Protein AF-A0A4S4LBA0-F1 (afdb_monomer_lite)

Sequence (196 aa):
MILQYKPSMKNDGTNPWISVQGSQASSEDVGAEDVDEVAAIEEAVELLKEVTAKIKRIKNNKSIRANKKTGAKSKKELLEAERVSATEKLKEISISHGCVSGKWLIFAPSDKIDTIWSTVATSLVSGPLSATSASLATVATCPQIETPDYEHLLFICLPNVYDKDAATEVMRVLLRNHGLYIVGIKSDLYTSIGEP

Structure (mmCIF, N/CA/C/O backbone):
data_AF-A0A4S4LBA0-F1
#
_entry.id   AF-A0A4S4LBA0-F1
#
loop_
_atom_site.group_PDB
_atom_site.id
_atom_site.type_symbol
_atom_site.label_atom_id
_atom_site.label_alt_id
_atom_site.label_comp_id
_atom_site.label_asym_id
_atom_site.label_entity_id
_atom_site.label_seq_id
_atom_site.pdbx_PDB_ins_code
_atom_site.Cartn_x
_atom_site.Cartn_y
_atom_site.Cartn_z
_atom_site.occupancy
_atom_site.B_iso_or_equiv
_atom_site.auth_seq_id
_atom_site.auth_comp_id
_atom_site.auth_asym_id
_atom_site.auth_atom_id
_atom_site.pdbx_PDB_model_num
ATOM 1 N N . MET A 1 1 ? 18.081 5.351 -20.229 1.00 44.81 1 MET A N 1
ATOM 2 C CA . MET A 1 1 ? 17.610 6.526 -19.461 1.00 44.81 1 MET A CA 1
ATOM 3 C C . MET A 1 1 ? 17.841 6.410 -17.943 1.00 44.81 1 MET A C 1
ATOM 5 O O . MET A 1 1 ? 17.971 7.440 -17.306 1.00 44.81 1 MET A O 1
ATOM 9 N N . ILE A 1 2 ? 17.987 5.207 -17.357 1.00 52.47 2 ILE A N 1
ATOM 10 C CA . ILE A 1 2 ? 18.142 4.995 -15.892 1.00 52.47 2 ILE A CA 1
ATOM 11 C C . ILE A 1 2 ? 19.496 5.480 -15.315 1.00 52.47 2 ILE A C 1
ATOM 13 O O . ILE A 1 2 ? 19.591 5.802 -14.139 1.00 52.47 2 ILE A O 1
ATOM 17 N N . LEU A 1 3 ? 20.554 5.588 -16.128 1.00 52.12 3 LEU A N 1
ATOM 18 C CA . LEU A 1 3 ? 21.908 5.914 -15.641 1.00 52.12 3 LEU A CA 1
ATOM 19 C C . LEU A 1 3 ? 22.093 7.354 -15.127 1.00 52.12 3 LEU A C 1
ATOM 21 O O . LEU A 1 3 ? 23.070 7.605 -14.426 1.00 52.12 3 LEU A O 1
ATOM 25 N N . GLN A 1 4 ? 21.202 8.288 -15.477 1.00 62.94 4 GLN A N 1
ATOM 26 C CA . GLN A 1 4 ? 21.393 9.718 -15.199 1.00 62.94 4 GLN A CA 1
ATOM 27 C C . GLN A 1 4 ? 20.778 10.179 -13.867 1.00 62.94 4 GLN A C 1
ATOM 29 O O . GLN A 1 4 ? 21.215 11.191 -13.329 1.00 62.94 4 GLN A O 1
ATOM 34 N N . TYR A 1 5 ? 19.827 9.422 -13.307 1.00 72.50 5 TYR A N 1
ATOM 35 C CA . TYR A 1 5 ? 19.139 9.763 -12.058 1.00 72.50 5 TYR A CA 1
ATOM 36 C C . TYR A 1 5 ? 19.098 8.544 -11.136 1.00 72.50 5 TYR A C 1
ATOM 38 O O . TYR A 1 5 ? 18.321 7.611 -11.352 1.00 72.50 5 TYR A O 1
ATOM 46 N N . LYS A 1 6 ? 19.973 8.543 -10.125 1.00 84.75 6 LYS A N 1
ATOM 47 C CA . LYS A 1 6 ? 20.082 7.473 -9.129 1.00 84.75 6 LYS A CA 1
ATOM 48 C C . LYS A 1 6 ? 19.381 7.882 -7.832 1.00 84.75 6 LYS A C 1
ATOM 50 O O . LYS A 1 6 ? 19.650 8.982 -7.350 1.00 84.75 6 LYS A O 1
ATOM 55 N N . PRO A 1 7 ? 18.538 7.025 -7.237 1.00 87.06 7 PRO A N 1
ATOM 56 C CA . PRO A 1 7 ? 17.880 7.327 -5.965 1.00 87.06 7 PRO A CA 1
ATOM 57 C C . PRO A 1 7 ? 18.850 7.623 -4.817 1.00 87.06 7 PRO A C 1
ATOM 59 O O . PRO A 1 7 ? 18.539 8.451 -3.965 1.00 87.06 7 PRO A O 1
ATOM 62 N N . SER A 1 8 ? 20.035 7.003 -4.815 1.00 85.81 8 SER A N 1
ATOM 63 C CA . SER A 1 8 ? 21.087 7.257 -3.820 1.00 85.81 8 SER A CA 1
ATOM 64 C C . SER A 1 8 ? 21.669 8.677 -3.862 1.00 85.81 8 SER A C 1
ATOM 66 O O . SER A 1 8 ? 22.364 9.091 -2.934 1.00 85.81 8 SER A O 1
ATOM 68 N N . MET A 1 9 ? 21.414 9.449 -4.924 1.00 85.25 9 MET A N 1
ATOM 69 C CA . MET A 1 9 ? 21.880 10.830 -5.006 1.00 85.25 9 MET A CA 1
ATOM 70 C C . MET A 1 9 ? 21.165 11.700 -3.975 1.00 85.25 9 MET A C 1
ATOM 72 O O . MET A 1 9 ? 19.955 11.584 -3.769 1.00 85.25 9 MET A O 1
ATOM 76 N N . LYS A 1 10 ? 21.925 12.607 -3.352 1.00 82.19 10 LYS A N 1
ATOM 77 C CA . LYS A 1 10 ? 21.361 13.587 -2.427 1.00 82.19 10 LYS A CA 1
ATOM 78 C C . LYS A 1 10 ? 20.374 14.488 -3.151 1.00 82.19 10 LYS A C 1
ATOM 80 O O . LYS A 1 10 ? 20.685 15.052 -4.197 1.00 82.19 10 LYS A O 1
ATOM 85 N N . ASN A 1 11 ? 19.220 14.654 -2.530 1.00 79.38 11 ASN A N 1
ATOM 86 C CA . ASN A 1 11 ? 18.180 15.556 -2.960 1.00 79.38 11 ASN A CA 1
ATOM 87 C C . ASN A 1 11 ? 18.696 17.003 -2.901 1.00 79.38 11 ASN A C 1
ATOM 89 O O . ASN A 1 11 ? 19.003 17.544 -1.833 1.00 79.38 11 ASN A O 1
ATOM 93 N N . ASP A 1 12 ? 18.793 17.626 -4.070 1.00 75.31 12 ASP A N 1
ATOM 94 C CA . ASP A 1 12 ? 19.193 19.021 -4.255 1.00 75.31 12 ASP A CA 1
ATOM 95 C C . ASP A 1 12 ? 18.024 20.007 -4.066 1.00 75.31 12 ASP A C 1
ATOM 97 O O . ASP A 1 12 ? 18.193 21.216 -4.214 1.00 75.31 12 ASP A O 1
ATOM 101 N N . GLY A 1 13 ? 16.841 19.498 -3.710 1.00 68.94 13 GLY A N 1
ATOM 102 C CA . GLY A 1 13 ? 15.608 20.261 -3.548 1.00 68.94 13 GLY A CA 1
ATOM 103 C C . GLY A 1 13 ? 14.820 20.445 -4.844 1.00 68.94 13 GLY A C 1
ATOM 104 O O . GLY A 1 13 ? 13.712 20.973 -4.787 1.00 68.94 13 GLY A O 1
ATOM 105 N N . THR A 1 14 ? 15.341 20.005 -5.995 1.00 67.88 14 THR A N 1
ATOM 106 C CA . THR A 1 14 ? 14.668 20.173 -7.294 1.00 67.88 14 THR A CA 1
ATOM 107 C C . THR A 1 14 ? 13.912 18.930 -7.744 1.00 67.88 14 THR A C 1
ATOM 109 O O . THR A 1 14 ? 12.839 19.064 -8.325 1.00 67.88 14 THR A O 1
ATOM 112 N N . ASN A 1 15 ? 14.409 17.726 -7.435 1.00 67.25 15 ASN A N 1
ATOM 113 C CA . ASN A 1 15 ? 13.780 16.467 -7.850 1.00 67.25 15 ASN A CA 1
ATOM 114 C C . ASN A 1 15 ? 13.720 15.450 -6.698 1.00 67.25 15 ASN A C 1
ATOM 116 O O . ASN A 1 15 ? 14.503 14.500 -6.662 1.00 67.25 15 ASN A O 1
ATOM 120 N N . PRO A 1 16 ? 12.777 15.609 -5.750 1.00 82.06 16 PRO A N 1
ATOM 121 C CA . PRO A 1 16 ? 12.649 14.690 -4.621 1.00 82.06 16 PRO A CA 1
ATOM 122 C C . PRO A 1 16 ? 12.256 13.264 -5.031 1.00 82.06 16 PRO A C 1
ATOM 124 O O . PRO A 1 16 ? 12.527 12.330 -4.279 1.00 82.06 16 PRO A O 1
ATOM 127 N N . TRP A 1 17 ? 11.668 13.086 -6.216 1.00 87.69 17 TRP A N 1
ATOM 128 C CA . TRP A 1 17 ? 11.102 11.821 -6.672 1.00 87.69 17 TRP A CA 1
ATOM 129 C C . TRP A 1 17 ? 11.579 11.464 -8.074 1.00 87.69 17 TRP A C 1
ATOM 131 O O . TRP A 1 17 ? 11.601 12.309 -8.967 1.00 87.69 17 TRP A O 1
ATOM 141 N N . ILE A 1 18 ? 11.890 10.187 -8.280 1.00 90.50 18 ILE A N 1
ATOM 142 C CA . ILE A 1 18 ? 12.183 9.612 -9.594 1.00 90.50 18 ILE A CA 1
ATOM 143 C C . ILE A 1 18 ? 11.040 8.660 -9.927 1.00 90.50 18 ILE A C 1
ATOM 145 O O . ILE A 1 18 ? 10.735 7.790 -9.118 1.00 90.50 18 ILE A O 1
ATOM 149 N N . SER A 1 19 ? 10.408 8.821 -11.092 1.00 91.56 19 SER A N 1
ATOM 150 C CA . SER A 1 19 ? 9.263 7.999 -11.504 1.00 91.56 19 SER A CA 1
ATOM 151 C C . SER A 1 19 ? 9.487 7.344 -12.862 1.00 91.56 19 SER A C 1
ATOM 153 O O . SER A 1 19 ? 10.112 7.930 -13.744 1.00 91.56 19 SER A O 1
ATOM 155 N N . VAL A 1 20 ? 8.962 6.131 -13.028 1.00 92.06 20 VAL A N 1
ATOM 156 C CA . VAL A 1 20 ? 8.944 5.376 -14.285 1.00 92.06 20 VAL A CA 1
ATOM 157 C C . VAL A 1 20 ? 7.542 4.828 -14.491 1.00 92.06 20 VAL A C 1
ATOM 159 O O . VAL A 1 20 ? 6.991 4.180 -13.604 1.00 92.06 20 VAL A O 1
ATOM 162 N N . GLN A 1 21 ? 6.980 5.094 -15.665 1.00 90.81 21 GLN A N 1
ATOM 163 C CA . GLN A 1 21 ? 5.670 4.610 -16.083 1.00 90.81 21 GLN A CA 1
ATOM 164 C C . GLN A 1 21 ? 5.826 3.354 -16.947 1.00 90.81 21 GLN A C 1
ATOM 166 O O . GLN A 1 21 ? 6.753 3.261 -17.757 1.00 90.81 21 GLN A O 1
ATOM 171 N N . GLY A 1 22 ? 4.936 2.382 -16.747 1.00 84.44 22 GLY A N 1
ATOM 172 C CA . GLY A 1 22 ? 4.900 1.150 -17.529 1.00 84.44 22 GLY A CA 1
ATOM 173 C C . GLY A 1 22 ? 4.450 1.384 -18.970 1.00 84.44 22 GLY A C 1
ATOM 174 O O . GLY A 1 22 ? 3.733 2.334 -19.272 1.00 84.44 22 GLY A O 1
ATOM 175 N N . SER A 1 23 ? 4.859 0.493 -19.871 1.00 70.19 23 SER A N 1
ATOM 176 C CA . SER A 1 23 ? 4.569 0.598 -21.309 1.00 70.19 23 SER A CA 1
ATOM 177 C C . SER A 1 23 ? 3.090 0.403 -21.663 1.00 70.19 23 SER A C 1
ATOM 179 O O . SER A 1 23 ? 2.644 0.917 -22.684 1.00 70.19 23 SER A O 1
ATOM 181 N N . GLN A 1 24 ? 2.331 -0.298 -20.816 1.00 64.81 24 GLN A N 1
ATOM 182 C CA . GLN A 1 24 ? 0.884 -0.491 -20.971 1.00 64.81 24 GLN A CA 1
ATOM 183 C C . GLN A 1 24 ? 0.039 0.581 -20.275 1.00 64.81 24 GLN A C 1
ATOM 185 O O . GLN A 1 24 ? -1.180 0.560 -20.390 1.00 64.81 24 GLN A O 1
ATOM 190 N N . ALA A 1 25 ? 0.653 1.531 -19.566 1.00 57.25 25 ALA A N 1
ATOM 191 C CA . ALA A 1 25 ? -0.083 2.615 -18.934 1.00 57.25 25 ALA A CA 1
ATOM 192 C C . ALA A 1 25 ? -0.428 3.687 -19.981 1.00 57.25 25 ALA A C 1
ATOM 194 O O . ALA A 1 25 ? 0.178 4.759 -19.999 1.00 57.25 25 ALA A O 1
ATOM 195 N N . SER A 1 26 ? -1.372 3.404 -20.881 1.00 48.31 26 SER A N 1
ATOM 196 C CA . SER A 1 26 ? -2.033 4.454 -21.653 1.00 48.31 26 SER A CA 1
ATOM 197 C C . SER A 1 26 ? -2.785 5.365 -20.688 1.00 48.31 26 SER A C 1
ATOM 199 O O . SER A 1 26 ? -3.471 4.908 -19.775 1.00 48.31 26 SER A O 1
ATOM 201 N N . SER A 1 27 ? -2.692 6.671 -20.917 1.00 45.84 27 SER A N 1
ATOM 202 C CA . SER A 1 27 ? -3.431 7.728 -20.213 1.00 45.84 27 SER A CA 1
ATOM 203 C C . SER A 1 27 ? -4.962 7.634 -20.353 1.00 45.84 27 SER A C 1
ATOM 205 O O . SER A 1 27 ? -5.663 8.558 -19.959 1.00 45.84 27 SER A O 1
ATOM 207 N N . GLU A 1 28 ? -5.471 6.548 -20.932 1.00 39.69 28 GLU A N 1
ATOM 208 C CA . GLU A 1 28 ? -6.854 6.365 -21.374 1.00 39.69 28 GLU A CA 1
ATOM 209 C C . GLU A 1 28 ? -7.492 5.063 -20.849 1.00 39.69 28 GLU A C 1
ATOM 211 O O . GLU A 1 28 ? -8.663 4.836 -21.121 1.00 39.69 28 GLU A O 1
ATOM 216 N N . ASP A 1 29 ? -6.775 4.229 -20.075 1.00 37.06 29 ASP A N 1
ATOM 217 C CA . ASP A 1 29 ? -7.292 2.920 -19.601 1.00 37.06 29 ASP A CA 1
ATOM 218 C C . ASP A 1 29 ? -7.646 2.884 -18.099 1.00 37.06 29 ASP A C 1
ATOM 220 O O . ASP A 1 29 ? -7.974 1.842 -17.532 1.00 37.06 29 ASP A O 1
ATOM 224 N N . VAL A 1 30 ? -7.615 4.043 -17.435 1.00 43.12 30 VAL A N 1
ATOM 225 C CA . VAL A 1 30 ? -8.316 4.238 -16.161 1.00 43.12 30 VAL A CA 1
ATOM 226 C C . VAL A 1 30 ? -9.647 4.863 -16.533 1.00 43.12 30 VAL A C 1
ATOM 228 O O . VAL A 1 30 ? -9.661 6.011 -16.965 1.00 43.12 30 VAL A O 1
ATOM 231 N N . GLY A 1 31 ? -10.730 4.089 -16.437 1.00 40.66 31 GLY A N 1
ATOM 232 C CA . GLY A 1 31 ? -12.084 4.510 -16.786 1.00 40.66 31 GLY A CA 1
ATOM 233 C C . GLY A 1 31 ? -12.370 5.947 -16.358 1.00 40.66 31 GLY A C 1
ATOM 234 O O . GLY A 1 31 ? -12.621 6.223 -15.189 1.00 40.66 31 GLY A O 1
ATOM 235 N N . ALA A 1 32 ? -12.343 6.855 -17.331 1.00 40.88 32 ALA A N 1
ATOM 236 C CA . ALA A 1 32 ? -12.811 8.228 -17.213 1.00 40.88 32 ALA A CA 1
ATOM 237 C C . ALA A 1 32 ? -14.350 8.273 -17.288 1.00 40.88 32 ALA A C 1
ATOM 239 O O . ALA A 1 32 ? -14.927 9.151 -17.923 1.00 40.88 32 ALA A O 1
ATOM 240 N N . GLU A 1 33 ? -15.003 7.294 -16.664 1.00 47.56 33 GLU A N 1
ATOM 241 C CA . GLU A 1 33 ? -16.438 7.273 -16.426 1.00 47.56 33 GLU A CA 1
ATOM 242 C C . GLU A 1 33 ? -16.616 7.492 -14.915 1.00 47.56 33 GLU A C 1
ATOM 244 O O . GLU A 1 33 ? -16.361 6.606 -14.104 1.00 47.56 33 GLU A O 1
ATOM 249 N N . ASP A 1 34 ? -16.961 8.732 -14.558 1.00 55.59 34 ASP A N 1
ATOM 250 C CA . ASP A 1 34 ? -17.517 9.163 -13.268 1.00 55.59 34 ASP A CA 1
ATOM 251 C C . ASP A 1 34 ? -16.678 8.937 -11.987 1.00 55.59 34 ASP A C 1
ATOM 253 O O . ASP A 1 34 ? -17.201 8.497 -10.963 1.00 55.59 34 ASP A O 1
ATOM 257 N N . VAL A 1 35 ? -15.389 9.309 -11.979 1.00 68.00 35 VAL A N 1
ATOM 258 C CA . VAL A 1 35 ? -14.648 9.469 -10.707 1.00 68.00 35 VAL A CA 1
ATOM 259 C C . VAL A 1 35 ? -15.077 10.772 -10.024 1.00 68.00 35 VAL A C 1
ATOM 261 O O . VAL A 1 35 ? -14.581 11.850 -10.358 1.00 68.00 35 VAL A O 1
ATOM 264 N N . ASP A 1 36 ? -15.983 10.685 -9.050 1.00 80.56 36 ASP A N 1
ATOM 265 C CA . ASP A 1 36 ? -16.388 11.823 -8.214 1.00 80.56 36 ASP A CA 1
ATOM 266 C C . ASP A 1 36 ? -15.512 11.909 -6.955 1.00 80.56 36 ASP A C 1
ATOM 268 O O . ASP A 1 36 ? -15.914 11.592 -5.834 1.00 80.56 36 ASP A O 1
ATOM 272 N N . GLU A 1 37 ? -14.256 12.320 -7.154 1.00 82.12 37 GLU A N 1
ATOM 273 C CA . GLU A 1 37 ? -13.287 12.436 -6.060 1.00 82.12 37 GLU A CA 1
ATOM 274 C C . GLU A 1 37 ? -13.751 13.432 -4.985 1.00 82.12 37 GLU A C 1
ATOM 276 O O . GLU A 1 37 ? -13.519 13.219 -3.795 1.00 82.12 37 GLU A O 1
ATOM 281 N N . VAL A 1 38 ? -14.443 14.505 -5.380 1.00 85.94 38 VAL A N 1
ATOM 282 C CA . VAL A 1 38 ? -14.917 15.529 -4.442 1.00 85.94 38 VAL A CA 1
ATOM 283 C C . VAL A 1 38 ? -15.997 14.953 -3.530 1.00 85.94 38 VAL A C 1
ATOM 285 O O . VAL A 1 38 ? -15.868 15.074 -2.309 1.00 85.94 38 VAL A O 1
ATOM 288 N N . ALA A 1 39 ? -17.006 14.273 -4.084 1.00 88.00 39 ALA A N 1
ATOM 289 C CA . ALA A 1 39 ? -18.036 13.627 -3.275 1.00 88.00 39 ALA A CA 1
ATOM 290 C C . ALA A 1 39 ? -17.453 12.519 -2.387 1.00 88.00 39 ALA A C 1
ATOM 292 O O . ALA A 1 39 ? -17.798 12.437 -1.205 1.00 88.00 39 ALA A O 1
ATOM 293 N N . ALA A 1 40 ? -16.512 11.722 -2.909 1.00 88.56 40 ALA A N 1
ATOM 294 C CA . ALA A 1 40 ? -15.826 10.692 -2.132 1.00 88.56 40 ALA A CA 1
ATOM 295 C C . ALA A 1 40 ? -15.082 11.277 -0.921 1.00 88.56 40 ALA A C 1
ATOM 297 O O . ALA A 1 40 ? -15.160 10.733 0.184 1.00 88.56 40 ALA A O 1
ATOM 298 N N . ILE A 1 41 ? -14.368 12.393 -1.111 1.00 88.75 41 ILE A N 1
ATOM 299 C CA . ILE A 1 41 ? -13.658 13.097 -0.036 1.00 88.75 41 ILE A CA 1
ATOM 300 C C . ILE A 1 41 ? -14.650 13.651 0.987 1.00 88.75 41 ILE A C 1
ATOM 302 O O . ILE A 1 41 ? -14.432 13.480 2.187 1.00 88.75 41 ILE A O 1
ATOM 306 N N . GLU A 1 42 ? -15.726 14.307 0.548 1.00 90.38 42 GLU A N 1
ATOM 307 C CA . GLU A 1 42 ? -16.731 14.876 1.452 1.00 90.38 42 GLU A CA 1
ATOM 308 C C . GLU A 1 42 ? -17.382 13.797 2.329 1.00 90.38 42 GLU A C 1
ATOM 310 O O . GLU A 1 42 ? -17.409 13.938 3.559 1.00 90.38 42 GLU A O 1
ATOM 315 N N . GLU A 1 43 ? -17.813 12.688 1.723 1.00 91.31 43 GLU A N 1
ATOM 316 C CA . GLU A 1 43 ? -18.428 11.556 2.421 1.00 91.31 43 GLU A CA 1
ATOM 317 C C . GLU A 1 43 ? -17.439 10.882 3.387 1.00 91.31 43 GLU A C 1
ATOM 319 O O . GLU A 1 43 ? -17.758 10.622 4.554 1.00 91.31 43 GLU A O 1
ATOM 324 N N . ALA A 1 44 ? -16.195 10.666 2.950 1.00 90.81 44 ALA A N 1
ATOM 325 C CA . ALA A 1 44 ? -15.146 10.095 3.790 1.00 90.81 44 ALA A CA 1
ATOM 326 C C . ALA A 1 44 ? -14.793 11.005 4.980 1.00 90.81 44 ALA A C 1
ATOM 328 O O . ALA A 1 44 ? -14.620 10.524 6.104 1.00 90.81 44 ALA A O 1
ATOM 329 N N . VAL A 1 45 ? -14.729 12.325 4.778 1.00 91.00 45 VAL A N 1
ATOM 330 C CA . VAL A 1 45 ? -14.480 13.302 5.849 1.00 91.00 45 VAL A CA 1
ATOM 331 C C . VAL A 1 45 ? -15.634 13.327 6.855 1.00 91.00 45 VAL A C 1
ATOM 333 O O . VAL A 1 45 ? -15.393 13.438 8.064 1.00 91.00 45 VAL A O 1
ATOM 336 N N . GLU A 1 46 ? -16.885 13.221 6.403 1.00 92.88 46 GLU A N 1
ATOM 337 C CA . GLU A 1 46 ? -18.042 13.117 7.298 1.00 92.88 46 GLU A CA 1
ATOM 338 C C . GLU A 1 46 ? -17.996 11.830 8.133 1.00 92.88 46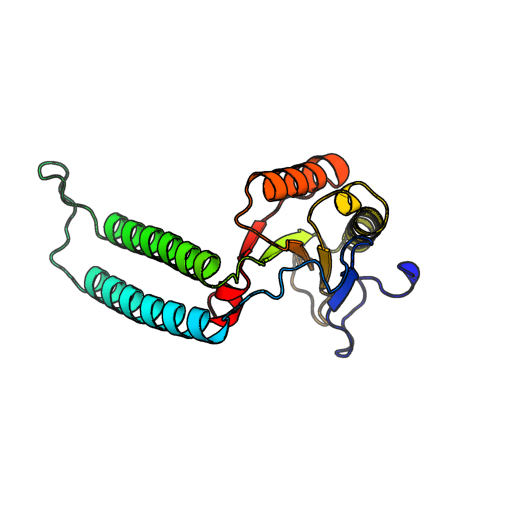 GLU A C 1
ATOM 340 O O . GLU A 1 46 ? -18.117 11.883 9.366 1.00 92.88 46 GLU A O 1
ATOM 345 N N . LEU A 1 47 ? -17.702 10.694 7.498 1.00 92.06 47 LEU A N 1
ATOM 346 C CA . LEU A 1 47 ? -17.516 9.417 8.180 1.00 92.06 47 LEU A CA 1
ATOM 347 C C . LEU A 1 47 ? -16.398 9.491 9.234 1.00 92.06 47 LEU A C 1
ATOM 349 O O . LEU A 1 47 ? -16.588 9.055 10.375 1.00 92.06 47 LEU A O 1
ATOM 353 N N . LEU A 1 48 ? -15.248 10.090 8.903 1.00 90.19 48 LEU A N 1
ATOM 354 C CA . LEU A 1 48 ? -14.132 10.264 9.840 1.00 90.19 48 LEU A CA 1
ATOM 355 C C . LEU A 1 48 ? -14.521 11.113 11.056 1.00 90.19 48 LEU A C 1
ATOM 357 O O . LEU A 1 48 ? -14.129 10.796 12.188 1.00 90.19 48 LEU A O 1
ATOM 361 N N . LYS A 1 49 ? -15.324 12.168 10.867 1.00 91.31 49 LYS A N 1
ATOM 362 C CA . LYS A 1 49 ? -15.859 12.977 11.976 1.00 91.31 49 LYS A CA 1
ATOM 363 C C . LYS A 1 49 ? -16.761 12.138 12.884 1.00 91.31 49 LYS A C 1
ATOM 365 O O . LYS A 1 49 ? -16.608 12.198 14.111 1.00 91.31 49 LYS A O 1
ATOM 370 N N . GLU A 1 50 ? -17.656 11.334 12.309 1.00 91.75 50 GLU A N 1
ATOM 371 C CA . GLU A 1 50 ? -18.565 10.460 13.060 1.00 91.75 50 GLU A CA 1
ATOM 372 C C . GLU A 1 50 ? -17.789 9.415 13.883 1.00 91.75 50 GLU A C 1
ATOM 374 O O . GLU A 1 50 ? -17.976 9.296 15.102 1.00 91.75 50 GLU A O 1
ATOM 379 N N . VAL A 1 51 ? -16.860 8.706 13.239 1.00 91.00 51 VAL A N 1
ATOM 380 C CA . VAL A 1 51 ? -16.003 7.682 13.855 1.00 91.00 51 VAL A CA 1
ATOM 381 C C . VAL A 1 51 ? -15.143 8.289 14.963 1.00 91.00 51 VAL A C 1
ATOM 383 O O . VAL A 1 51 ? -15.075 7.756 16.075 1.00 91.00 51 VAL A O 1
ATOM 386 N N . THR A 1 52 ? -14.549 9.461 14.728 1.00 90.19 52 THR A N 1
ATOM 387 C CA . THR A 1 52 ? -13.762 10.182 15.740 1.00 90.19 52 THR A CA 1
ATOM 388 C C . THR A 1 52 ? -14.607 10.534 16.964 1.00 90.19 52 THR A C 1
ATOM 390 O O . THR A 1 52 ? -14.154 10.374 18.106 1.00 90.19 52 THR A O 1
ATOM 393 N N . ALA A 1 53 ? -15.850 10.980 16.764 1.00 91.12 53 ALA A N 1
ATOM 394 C CA . ALA A 1 53 ? -16.774 11.257 17.859 1.00 91.12 53 ALA A CA 1
ATOM 395 C C . ALA A 1 53 ? -17.127 9.979 18.644 1.00 91.12 53 ALA A C 1
ATOM 397 O O . ALA A 1 53 ? -17.104 9.995 19.881 1.00 91.12 53 ALA A O 1
ATOM 398 N N . LYS A 1 54 ? -17.386 8.857 17.959 1.00 88.50 54 LYS A N 1
ATOM 399 C CA . LYS A 1 54 ? -17.648 7.551 18.592 1.00 88.50 54 LYS A CA 1
ATOM 400 C C . LYS A 1 54 ? -16.448 7.042 19.389 1.00 88.50 54 LYS A C 1
ATOM 402 O O . LYS A 1 54 ? -16.603 6.688 20.560 1.00 88.50 54 LYS A O 1
ATOM 407 N N . ILE A 1 55 ? -15.240 7.109 18.831 1.00 89.25 55 ILE A N 1
ATOM 408 C CA . ILE A 1 55 ? -13.993 6.745 19.522 1.00 89.25 55 ILE A CA 1
ATOM 409 C C . ILE A 1 55 ? -13.802 7.590 20.787 1.00 89.25 55 ILE A C 1
ATOM 411 O O . ILE A 1 55 ? -13.491 7.046 21.852 1.00 89.25 55 ILE A O 1
ATOM 415 N N . LYS A 1 56 ? -14.023 8.911 20.715 1.00 90.12 56 LYS A N 1
ATOM 416 C CA . LYS A 1 56 ? -13.957 9.800 21.890 1.00 90.12 56 LYS A CA 1
ATOM 417 C C . LYS A 1 56 ? -14.976 9.397 22.961 1.00 90.12 56 LYS A C 1
ATOM 419 O O . LYS A 1 56 ? -14.616 9.327 24.138 1.00 90.12 56 LYS A O 1
ATOM 424 N N . ARG A 1 57 ? -16.215 9.061 22.577 1.00 89.69 57 ARG A N 1
ATOM 425 C CA . ARG A 1 57 ? -17.248 8.567 23.510 1.00 89.69 57 ARG A CA 1
ATOM 426 C C . ARG A 1 57 ? -16.826 7.260 24.189 1.00 89.69 57 ARG A C 1
ATOM 428 O O . ARG A 1 57 ? -16.925 7.165 25.410 1.00 89.69 57 ARG A O 1
ATOM 435 N N . ILE A 1 58 ? -16.303 6.286 23.439 1.00 87.75 58 ILE A N 1
ATOM 436 C CA . ILE A 1 58 ? -15.833 4.998 23.986 1.00 87.75 58 ILE A CA 1
ATOM 437 C C . ILE A 1 58 ? -14.667 5.208 24.962 1.00 87.75 58 ILE A C 1
ATOM 439 O O . ILE A 1 58 ? -14.665 4.644 26.061 1.00 87.75 58 ILE A O 1
ATOM 443 N N . LYS A 1 59 ? -13.690 6.052 24.601 1.00 86.00 59 LYS A N 1
ATOM 444 C CA . LYS A 1 59 ? -12.544 6.374 25.468 1.00 86.00 59 LYS A CA 1
ATOM 445 C C . LYS A 1 59 ? -13.003 6.989 26.794 1.00 86.00 59 LYS A C 1
ATOM 447 O O . LYS A 1 59 ? -12.612 6.502 27.861 1.00 86.00 59 LYS A O 1
ATOM 452 N N . ASN A 1 60 ? -13.892 7.981 26.727 1.00 88.19 60 ASN A N 1
ATOM 453 C CA . ASN A 1 60 ? -14.350 8.747 27.889 1.00 88.19 60 ASN A CA 1
ATOM 454 C C . ASN A 1 60 ? -15.374 8.005 28.763 1.00 88.19 60 ASN A C 1
ATOM 456 O O . ASN A 1 60 ? -15.559 8.360 29.928 1.00 88.19 60 ASN A O 1
ATOM 460 N N . ASN A 1 61 ? -16.018 6.951 28.256 1.00 83.81 61 ASN A N 1
ATOM 461 C CA . ASN A 1 61 ? -17.004 6.197 29.022 1.00 83.81 61 ASN A CA 1
ATOM 462 C C . ASN A 1 61 ? -16.331 5.324 30.100 1.00 83.81 61 ASN A C 1
ATOM 464 O O . ASN A 1 61 ? -15.743 4.284 29.809 1.00 83.81 61 ASN A O 1
ATOM 468 N N . LYS A 1 62 ? -16.412 5.728 31.373 1.00 79.12 62 LYS A N 1
ATOM 469 C CA . LYS A 1 62 ? -15.833 4.992 32.519 1.00 79.12 62 LYS A CA 1
ATOM 470 C C . LYS A 1 62 ? -16.608 3.719 32.905 1.00 79.12 62 LYS A C 1
ATOM 472 O O . LYS A 1 62 ? -16.092 2.919 33.682 1.00 79.12 62 LYS A O 1
ATOM 477 N N . SER A 1 63 ? -17.813 3.526 32.366 1.00 77.06 63 SER A N 1
ATOM 478 C CA . SER A 1 63 ? -18.692 2.391 32.678 1.00 77.06 63 SER A CA 1
ATOM 479 C C . SER A 1 63 ? -18.356 1.128 31.873 1.00 77.06 63 SER A C 1
ATOM 481 O O . SER A 1 63 ? -18.653 0.018 32.306 1.00 77.06 63 SER A O 1
ATOM 483 N N . ILE A 1 64 ? -17.676 1.266 30.726 1.00 75.94 64 ILE A N 1
ATOM 484 C CA . ILE A 1 64 ? -17.283 0.117 29.896 1.00 75.94 64 ILE A CA 1
ATOM 485 C C . ILE A 1 64 ? -16.224 -0.708 30.635 1.00 75.94 64 ILE A C 1
ATOM 487 O O . ILE A 1 64 ? -15.057 -0.313 30.726 1.00 75.94 64 ILE A O 1
ATOM 491 N N . ARG A 1 65 ? -16.638 -1.875 31.132 1.00 72.00 65 ARG A N 1
ATOM 492 C CA . ARG A 1 65 ? -15.784 -2.911 31.718 1.00 72.00 65 ARG A CA 1
ATOM 493 C C . ARG A 1 65 ? -16.069 -4.231 31.015 1.00 72.00 65 ARG A C 1
ATOM 495 O O . ARG A 1 65 ? -17.227 -4.587 30.817 1.00 72.00 65 ARG A O 1
ATOM 502 N N . ALA A 1 66 ? -15.012 -4.945 30.646 1.00 74.38 66 ALA A N 1
ATOM 503 C CA . ALA A 1 66 ? -15.149 -6.255 30.026 1.00 74.38 66 ALA A CA 1
ATOM 504 C C . ALA A 1 66 ? -15.749 -7.246 31.031 1.00 74.38 66 ALA A C 1
ATOM 506 O O . ALA A 1 66 ? -15.307 -7.301 32.181 1.00 74.38 66 ALA A O 1
ATOM 507 N N . ASN A 1 67 ? -16.726 -8.044 30.605 1.00 72.38 67 ASN A N 1
ATOM 508 C CA . ASN A 1 67 ? -17.268 -9.119 31.429 1.00 72.38 67 ASN A CA 1
ATOM 509 C C . ASN A 1 67 ? -17.523 -10.362 30.579 1.00 72.38 67 ASN A C 1
ATOM 511 O O . ASN A 1 67 ? -18.430 -10.408 29.749 1.00 72.38 67 ASN A O 1
ATOM 515 N N . LYS A 1 68 ? -16.729 -11.401 30.848 1.00 65.62 68 LYS A N 1
ATOM 516 C CA . LYS A 1 68 ? -16.748 -12.667 30.114 1.00 65.62 68 LYS A CA 1
ATOM 517 C C . LYS A 1 68 ? -18.026 -13.486 30.354 1.00 65.62 68 LYS A C 1
ATOM 519 O O . LYS A 1 68 ? -18.383 -14.282 29.499 1.00 65.62 68 LYS A O 1
ATOM 524 N N . LYS A 1 69 ? -18.731 -13.279 31.478 1.00 70.88 69 LYS A N 1
ATOM 525 C CA . LYS A 1 69 ? -19.993 -13.980 31.798 1.00 70.88 69 LYS A CA 1
ATOM 526 C C . LYS A 1 69 ? -21.210 -13.397 31.077 1.00 70.88 69 LYS A C 1
ATOM 528 O O . LYS A 1 69 ? -22.155 -14.127 30.821 1.00 70.88 69 LYS A O 1
ATOM 533 N N . THR A 1 70 ? -21.194 -12.101 30.765 1.00 72.31 70 THR A N 1
ATOM 534 C CA . THR A 1 70 ? -22.311 -11.404 30.098 1.00 72.31 70 THR A CA 1
ATOM 535 C C . THR A 1 70 ? -22.028 -11.096 28.626 1.00 72.31 70 THR A C 1
ATOM 537 O O . THR A 1 70 ? -22.849 -10.460 27.976 1.00 72.31 70 THR A O 1
ATOM 540 N N . GLY A 1 71 ? -20.855 -11.479 28.105 1.00 74.25 71 GLY A N 1
ATOM 541 C CA . GLY A 1 71 ? -20.420 -11.150 26.741 1.00 74.25 71 GLY A CA 1
ATOM 542 C C . GLY A 1 71 ? -20.095 -9.665 26.523 1.00 74.25 71 GLY A C 1
ATOM 543 O O . GLY A 1 71 ? -20.005 -9.217 25.382 1.00 74.25 71 GLY A O 1
ATOM 544 N N . ALA A 1 72 ? -19.928 -8.883 27.596 1.00 77.31 72 ALA A N 1
ATOM 545 C CA . ALA A 1 72 ? -19.668 -7.451 27.485 1.00 77.31 72 ALA A CA 1
ATOM 546 C C . ALA A 1 72 ? -18.239 -7.198 26.984 1.00 77.31 72 ALA A C 1
ATOM 548 O O . ALA A 1 72 ? -17.267 -7.586 27.644 1.00 77.31 72 ALA A O 1
ATOM 549 N N . LYS A 1 73 ? -18.131 -6.525 25.831 1.00 80.56 73 LYS A N 1
ATOM 550 C CA . LYS A 1 73 ? -16.863 -6.189 25.174 1.00 80.56 73 LYS A CA 1
ATOM 551 C C . LYS A 1 73 ? -16.057 -5.166 25.978 1.00 80.56 73 LYS A C 1
ATOM 553 O O . LYS A 1 73 ? -16.593 -4.238 26.587 1.00 80.56 73 LYS A O 1
ATOM 558 N N . SER A 1 74 ? -14.742 -5.328 25.954 1.00 83.81 74 SER A N 1
ATOM 559 C CA . SER A 1 74 ? -13.782 -4.365 26.483 1.00 83.81 74 SER A CA 1
ATOM 560 C C . SER A 1 74 ? -13.757 -3.078 25.653 1.00 83.81 74 SER A C 1
ATOM 562 O O . SER A 1 74 ? -14.130 -3.053 24.481 1.00 83.81 74 SER A O 1
ATOM 564 N N . LYS A 1 75 ? -13.219 -1.995 26.230 1.00 84.81 75 LYS A N 1
ATOM 565 C CA . LYS A 1 75 ? -12.955 -0.758 25.475 1.00 84.81 75 LYS A CA 1
ATOM 566 C C . LYS A 1 75 ? -12.070 -0.996 24.254 1.00 84.81 75 LYS A C 1
ATOM 568 O O . LYS A 1 75 ? -12.309 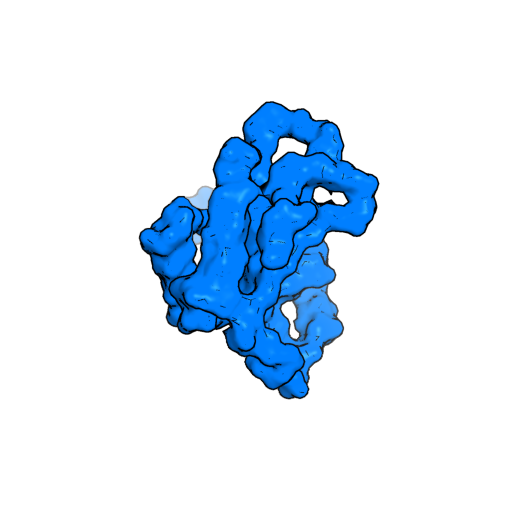-0.393 23.218 1.00 84.81 75 LYS A O 1
ATOM 573 N N . LYS A 1 76 ? -11.057 -1.858 24.382 1.00 85.19 76 LYS A N 1
ATOM 574 C CA . LYS A 1 76 ? -10.135 -2.178 23.288 1.00 85.19 76 LYS A CA 1
ATOM 575 C C . LYS A 1 76 ? -10.879 -2.835 22.125 1.00 85.19 76 LYS A C 1
ATOM 577 O O . LYS A 1 76 ? -10.721 -2.395 20.998 1.00 85.19 76 LYS A O 1
ATOM 582 N N . GLU A 1 77 ? -11.726 -3.821 22.408 1.00 86.38 77 GLU A N 1
ATOM 583 C CA . GLU A 1 77 ? -12.520 -4.518 21.384 1.00 86.38 77 GLU A CA 1
ATOM 584 C C . GLU A 1 77 ? -13.545 -3.600 20.713 1.00 86.38 77 GLU A C 1
ATOM 586 O O . GLU A 1 77 ? -13.770 -3.717 19.515 1.00 86.38 77 GLU A O 1
ATOM 591 N N . LEU A 1 78 ? -14.157 -2.675 21.459 1.00 87.06 78 LEU A N 1
ATOM 592 C CA . LEU A 1 78 ? -15.083 -1.695 20.884 1.00 87.06 78 LEU A CA 1
ATOM 593 C C . LEU A 1 78 ? -14.369 -0.683 19.983 1.00 87.06 78 LEU A C 1
ATOM 595 O O . LEU A 1 78 ? -14.884 -0.344 18.926 1.00 87.06 78 LEU A O 1
ATOM 599 N N . LEU A 1 79 ? -13.183 -0.217 20.387 1.00 87.69 79 LEU A N 1
ATOM 600 C CA . LEU A 1 79 ? -12.366 0.667 19.554 1.00 87.69 79 LEU A CA 1
ATOM 601 C C . LEU A 1 79 ? -11.897 -0.032 18.279 1.00 87.69 79 LEU A C 1
ATOM 603 O O . LEU A 1 79 ? -11.892 0.586 17.222 1.00 87.69 79 LEU A O 1
ATOM 607 N N . GLU A 1 80 ? -11.514 -1.302 18.381 1.00 88.94 80 GLU A N 1
ATOM 608 C CA . GLU A 1 80 ? -11.082 -2.078 17.223 1.00 88.94 80 GLU A CA 1
ATOM 609 C C . GLU A 1 80 ? -12.238 -2.353 16.262 1.00 88.94 80 GLU A C 1
ATOM 611 O O . GLU A 1 80 ? -12.099 -2.133 15.066 1.00 88.94 80 GLU A O 1
ATOM 616 N N . ALA A 1 81 ? -13.409 -2.735 16.780 1.00 88.56 81 ALA A N 1
ATOM 617 C CA . ALA A 1 81 ? -14.600 -2.929 15.957 1.00 88.56 81 ALA A CA 1
ATOM 618 C C . ALA A 1 81 ? -15.009 -1.646 15.213 1.00 88.56 81 ALA A C 1
ATOM 620 O O . ALA A 1 81 ? -15.381 -1.711 14.046 1.00 88.56 81 ALA A O 1
ATOM 621 N N . GLU A 1 82 ? -14.910 -0.481 15.864 1.00 90.00 82 GLU A N 1
ATOM 622 C CA . GLU A 1 82 ? -15.208 0.800 15.217 1.00 90.00 82 GLU A CA 1
ATOM 623 C C . GLU A 1 82 ? -14.183 1.140 14.125 1.00 90.00 82 GLU A C 1
ATOM 625 O O . GLU A 1 82 ? -14.564 1.626 13.066 1.00 90.00 82 GLU A O 1
ATOM 630 N N . ARG A 1 83 ? -12.894 0.850 14.347 1.00 87.06 83 ARG A N 1
ATOM 631 C CA . ARG A 1 83 ? -11.844 1.047 13.334 1.00 87.06 83 ARG A CA 1
ATOM 632 C C . ARG A 1 83 ? -12.041 0.149 12.121 1.00 87.06 83 ARG A C 1
ATOM 634 O O . ARG A 1 83 ? -11.993 0.650 11.009 1.00 87.06 83 ARG A O 1
ATOM 641 N N . VAL A 1 84 ? -12.303 -1.141 12.336 1.00 89.25 84 VAL A N 1
ATOM 642 C CA . VAL A 1 84 ? -12.564 -2.098 11.250 1.00 89.25 84 VAL A CA 1
ATOM 643 C C . VAL A 1 84 ? -13.785 -1.665 10.437 1.00 89.25 84 VAL A C 1
ATOM 645 O O . VAL A 1 84 ? -13.700 -1.576 9.219 1.00 89.25 84 VAL A O 1
ATOM 648 N N . SER A 1 85 ? -14.878 -1.296 11.113 1.00 90.75 85 SER A N 1
ATOM 649 C CA . SER A 1 85 ? -16.088 -0.763 10.471 1.00 90.75 85 SER A CA 1
ATOM 650 C C . SER A 1 85 ? -15.804 0.505 9.657 1.00 90.75 85 SER A C 1
ATOM 652 O O . SER A 1 85 ? -16.267 0.638 8.527 1.00 90.75 85 SER A O 1
ATOM 654 N N . ALA A 1 86 ? -15.000 1.430 10.191 1.00 90.25 86 ALA A N 1
ATOM 655 C CA . ALA A 1 86 ? -14.592 2.629 9.465 1.00 90.25 86 ALA A CA 1
ATOM 656 C C . ALA A 1 86 ? -13.766 2.290 8.214 1.00 90.25 86 ALA A C 1
ATOM 658 O O . ALA A 1 86 ? -14.005 2.865 7.157 1.00 90.25 86 ALA A O 1
ATOM 659 N N . THR A 1 87 ? -12.830 1.341 8.308 1.00 89.56 87 THR A N 1
ATOM 660 C CA . THR A 1 87 ? -12.029 0.878 7.166 1.00 89.56 87 THR A CA 1
ATOM 661 C C . THR A 1 87 ? -12.893 0.233 6.082 1.00 89.56 87 THR A C 1
ATOM 663 O O . THR A 1 87 ? -12.683 0.505 4.903 1.00 89.56 87 THR A O 1
ATOM 666 N N . GLU A 1 88 ? -13.873 -0.591 6.456 1.00 91.38 88 GLU A N 1
ATOM 667 C CA . GLU A 1 88 ? -14.804 -1.215 5.506 1.00 91.38 88 GLU A CA 1
ATOM 668 C C . GLU A 1 88 ? -15.654 -0.167 4.782 1.00 91.38 88 GLU A C 1
ATOM 670 O O . GLU A 1 88 ? -15.718 -0.178 3.556 1.00 91.38 88 GLU A O 1
ATOM 675 N N . LYS A 1 89 ? -16.209 0.802 5.514 1.00 92.31 89 LYS A N 1
ATOM 676 C CA . LYS A 1 89 ? -16.993 1.893 4.922 1.00 92.31 89 LYS A CA 1
ATOM 677 C C . LYS A 1 89 ? -16.166 2.808 4.022 1.00 92.31 89 LYS A C 1
ATOM 679 O O . LYS A 1 89 ? -16.619 3.172 2.947 1.00 92.31 89 LYS A O 1
ATOM 684 N N . LEU A 1 90 ? -14.939 3.155 4.417 1.00 91.12 90 LEU A N 1
ATOM 685 C CA . LEU A 1 90 ? -14.037 3.941 3.564 1.00 91.12 90 LEU A CA 1
ATOM 686 C C . LEU A 1 90 ? -13.702 3.201 2.265 1.00 91.12 90 LEU A C 1
ATOM 688 O O . LEU A 1 90 ? -13.613 3.817 1.206 1.00 91.12 90 LEU A O 1
ATOM 692 N N . LYS A 1 91 ? -13.554 1.874 2.332 1.00 90.94 91 LYS A N 1
ATOM 693 C CA . LYS A 1 91 ? -13.414 1.040 1.140 1.00 90.94 91 LYS A CA 1
ATOM 694 C C . LYS A 1 91 ? -14.676 1.074 0.271 1.00 90.94 91 LYS A C 1
ATOM 696 O O . LYS A 1 91 ? -14.545 1.150 -0.944 1.00 90.94 91 LYS A O 1
ATOM 701 N N . GLU A 1 92 ? -15.867 0.998 0.860 1.00 91.88 92 GLU A N 1
ATOM 702 C CA . GLU A 1 92 ? -17.129 1.089 0.112 1.00 91.88 92 GLU A CA 1
ATOM 703 C C . GLU A 1 92 ? -17.249 2.427 -0.624 1.00 91.88 92 GLU A C 1
ATOM 705 O O . GLU A 1 92 ? -17.497 2.406 -1.825 1.00 91.88 92 GLU A O 1
ATOM 710 N N . ILE A 1 93 ? -16.958 3.547 0.050 1.00 91.25 93 ILE A N 1
ATOM 711 C CA . ILE A 1 93 ? -16.924 4.900 -0.542 1.00 91.25 93 ILE A CA 1
ATOM 712 C C . ILE A 1 93 ? -15.927 4.952 -1.707 1.00 91.25 93 ILE A C 1
ATOM 714 O O . ILE A 1 93 ? -16.229 5.413 -2.804 1.00 91.25 93 ILE A O 1
ATOM 718 N N . SER A 1 94 ? -14.718 4.434 -1.491 1.00 89.50 94 SER A N 1
ATOM 719 C CA . SER A 1 94 ? -13.672 4.405 -2.514 1.00 89.50 94 SER A CA 1
ATOM 720 C C . SER A 1 94 ? -14.091 3.614 -3.760 1.00 89.50 94 SER A C 1
ATOM 722 O O . SER A 1 94 ? -13.782 4.029 -4.872 1.00 89.50 94 SER A O 1
ATOM 724 N N . ILE A 1 95 ? -14.824 2.508 -3.593 1.00 90.19 95 ILE A N 1
ATOM 725 C CA . ILE A 1 95 ? -15.341 1.705 -4.709 1.00 90.19 95 ILE A CA 1
ATOM 726 C C . ILE A 1 95 ? -16.541 2.384 -5.379 1.00 90.19 95 ILE A C 1
ATOM 728 O O . ILE A 1 95 ? -16.608 2.392 -6.605 1.00 90.19 95 ILE A O 1
ATOM 732 N N . SER A 1 96 ? -17.479 2.947 -4.610 1.00 89.81 96 SER A N 1
ATOM 733 C CA . SER A 1 96 ? -18.708 3.544 -5.151 1.00 89.81 96 SER A CA 1
ATOM 734 C C . SER A 1 96 ? -18.446 4.776 -6.006 1.00 89.81 96 SER A C 1
ATOM 736 O O . SER A 1 96 ? -19.170 4.998 -6.968 1.00 89.81 96 SER A O 1
ATOM 738 N N . HIS A 1 97 ? -17.409 5.544 -5.669 1.00 87.69 97 HIS A N 1
ATOM 739 C CA . HIS A 1 97 ? -17.013 6.760 -6.388 1.00 87.69 97 HIS A CA 1
ATOM 740 C C . HIS A 1 97 ? -15.858 6.536 -7.376 1.00 87.69 97 HIS A C 1
ATOM 742 O O . HIS A 1 97 ? -15.276 7.491 -7.879 1.00 87.69 97 HIS A O 1
ATOM 748 N N . GLY A 1 98 ? -15.455 5.283 -7.619 1.00 85.12 98 GLY A N 1
ATOM 749 C CA . GLY A 1 98 ? -14.377 4.961 -8.565 1.00 85.12 98 GLY A CA 1
ATOM 750 C C . GLY A 1 98 ? -12.963 5.366 -8.114 1.00 85.12 98 GLY A C 1
ATOM 751 O O . GLY A 1 98 ? -12.001 5.166 -8.854 1.00 85.12 98 GLY A O 1
ATOM 752 N N . CYS A 1 99 ? -12.784 5.872 -6.891 1.00 86.69 99 CYS A N 1
ATOM 753 C CA . CYS A 1 99 ? -11.491 6.248 -6.307 1.00 86.69 99 CYS A CA 1
ATOM 754 C C . CYS A 1 99 ? -10.672 5.029 -5.840 1.00 86.69 99 CYS A C 1
ATOM 756 O O . CYS A 1 99 ? -10.223 4.983 -4.694 1.00 86.69 99 CYS A O 1
ATOM 758 N N . VAL A 1 100 ? -10.499 4.019 -6.695 1.00 89.69 100 VAL A N 1
ATOM 759 C CA . VAL A 1 100 ? -9.937 2.701 -6.338 1.00 89.69 100 VAL A CA 1
ATOM 760 C C . VAL A 1 100 ? -8.420 2.583 -6.512 1.00 89.69 100 VAL A C 1
ATOM 762 O O . VAL A 1 100 ? -7.828 1.585 -6.089 1.00 89.69 100 VAL A O 1
ATOM 765 N N . SER A 1 101 ? -7.783 3.591 -7.103 1.00 89.88 101 SER A N 1
ATOM 766 C CA . SER A 1 101 ? -6.332 3.663 -7.267 1.00 89.88 101 SER A CA 1
ATOM 767 C C . SER A 1 101 ? -5.606 3.738 -5.925 1.00 89.88 101 SER A C 1
ATOM 769 O O . SER A 1 101 ? -6.133 4.195 -4.904 1.00 89.88 101 SER A O 1
ATOM 771 N N . GLY A 1 102 ? -4.358 3.281 -5.909 1.00 89.44 102 GLY A N 1
ATOM 772 C CA . GLY A 1 102 ? -3.537 3.406 -4.717 1.00 89.44 102 GLY A CA 1
ATOM 773 C C . GLY A 1 102 ? -2.093 2.988 -4.907 1.00 89.44 102 GLY A C 1
ATOM 774 O O . GLY A 1 102 ? -1.676 2.499 -5.956 1.00 89.44 102 GLY A O 1
ATOM 775 N N . LYS A 1 103 ? -1.326 3.197 -3.841 1.00 90.62 103 LYS A N 1
ATOM 776 C CA . LYS A 1 103 ? 0.130 3.086 -3.809 1.00 90.62 103 LYS A CA 1
ATOM 777 C C . LYS A 1 103 ? 0.550 2.002 -2.831 1.00 90.62 103 LYS A C 1
ATOM 779 O O . LYS A 1 103 ? 0.098 1.956 -1.686 1.00 90.62 103 LYS A O 1
ATOM 784 N N . TRP A 1 104 ? 1.422 1.122 -3.291 1.00 92.81 104 TRP A N 1
ATOM 785 C CA . TRP A 1 104 ? 2.020 0.056 -2.502 1.00 92.81 104 TRP A CA 1
ATOM 786 C C . TRP A 1 104 ? 3.385 0.504 -2.032 1.00 92.81 104 TRP A C 1
ATOM 788 O O . TRP A 1 104 ? 4.216 0.860 -2.857 1.00 92.81 104 TRP A O 1
ATOM 798 N N . LEU A 1 105 ? 3.603 0.501 -0.722 1.00 92.69 105 LEU A N 1
ATOM 799 C CA . LEU A 1 105 ? 4.787 1.068 -0.091 1.00 92.69 105 LEU A CA 1
ATOM 800 C C . LEU A 1 105 ? 5.824 -0.020 0.181 1.00 92.69 105 LEU A C 1
ATOM 802 O O . LEU A 1 105 ? 5.507 -1.073 0.744 1.00 92.69 105 LEU A O 1
ATOM 806 N N . ILE A 1 106 ? 7.067 0.260 -0.195 1.00 93.38 106 ILE A N 1
ATOM 807 C CA . ILE A 1 106 ? 8.234 -0.598 -0.013 1.00 93.38 106 ILE A CA 1
ATOM 808 C C . ILE A 1 106 ? 9.339 0.269 0.593 1.00 93.38 106 ILE A C 1
ATOM 810 O O . ILE A 1 106 ? 9.682 1.316 0.044 1.00 93.38 106 ILE A O 1
ATOM 814 N N . PHE A 1 107 ? 9.900 -0.175 1.715 1.00 92.19 107 PHE A N 1
ATOM 815 C CA . PHE A 1 107 ? 11.118 0.409 2.269 1.00 92.19 107 PHE A CA 1
ATOM 816 C C . PHE A 1 107 ? 12.309 -0.398 1.770 1.00 92.19 107 PHE A C 1
ATOM 818 O O . PHE A 1 107 ? 12.320 -1.628 1.853 1.00 92.19 107 PHE A O 1
ATOM 825 N N . ALA A 1 108 ? 13.269 0.294 1.169 1.00 91.62 108 ALA A N 1
ATOM 826 C CA . ALA A 1 108 ? 14.436 -0.318 0.565 1.00 91.62 108 ALA A CA 1
ATOM 827 C C . ALA A 1 108 ? 15.711 0.266 1.186 1.00 91.62 108 ALA A C 1
ATOM 829 O O . ALA A 1 108 ? 15.826 1.486 1.324 1.00 91.62 108 ALA A O 1
ATOM 830 N N . PRO A 1 109 ? 16.691 -0.579 1.541 1.00 91.19 109 PRO A N 1
ATOM 831 C CA . PRO A 1 109 ? 17.887 -0.116 2.219 1.00 91.19 109 PRO A CA 1
ATOM 832 C C . PRO A 1 109 ? 18.774 0.690 1.264 1.00 91.19 109 PRO A C 1
ATOM 834 O O . PRO A 1 109 ? 18.885 0.395 0.067 1.00 91.19 109 PRO A O 1
ATOM 837 N N . SER A 1 110 ? 19.414 1.720 1.813 1.00 88.81 110 SER A N 1
ATOM 838 C CA . SER A 1 110 ? 20.170 2.719 1.048 1.00 88.81 110 SER A CA 1
ATOM 839 C C . SER A 1 110 ? 21.365 2.144 0.281 1.00 88.81 110 SER A C 1
ATOM 841 O O . SER A 1 110 ? 21.718 2.647 -0.781 1.00 88.81 110 SER A O 1
ATOM 843 N N . ASP A 1 111 ? 21.953 1.043 0.751 1.00 89.31 111 ASP A N 1
ATOM 844 C CA . ASP A 1 111 ? 23.077 0.367 0.091 1.00 89.31 111 ASP A CA 1
ATOM 845 C C . ASP A 1 111 ? 22.676 -0.362 -1.206 1.00 89.31 111 ASP A C 1
ATOM 847 O O . ASP A 1 111 ? 23.514 -0.585 -2.081 1.00 89.31 111 ASP A O 1
ATOM 851 N N . LYS A 1 112 ? 21.396 -0.729 -1.352 1.00 90.44 112 LYS A N 1
ATOM 852 C CA . LYS A 1 112 ? 20.886 -1.517 -2.490 1.00 90.44 112 LYS A CA 1
ATOM 853 C C . LYS A 1 112 ? 19.892 -0.767 -3.365 1.00 90.44 112 LYS A C 1
ATOM 855 O O . LYS A 1 112 ? 19.520 -1.296 -4.417 1.00 90.44 112 LYS A O 1
ATOM 860 N N . ILE A 1 113 ? 19.476 0.438 -2.974 1.00 92.69 113 ILE A N 1
ATOM 861 C CA . ILE A 1 113 ? 18.374 1.155 -3.623 1.00 92.69 113 ILE A CA 1
ATOM 862 C C . ILE A 1 113 ? 18.566 1.327 -5.128 1.00 92.69 113 ILE A C 1
ATOM 864 O O . ILE A 1 113 ? 17.638 1.068 -5.883 1.00 92.69 113 ILE A O 1
ATOM 868 N N . ASP A 1 114 ? 19.764 1.677 -5.595 1.00 92.94 114 ASP A N 1
ATOM 869 C CA . ASP A 1 114 ? 20.009 1.899 -7.025 1.00 92.94 114 ASP A CA 1
ATOM 870 C C . ASP A 1 114 ? 19.814 0.616 -7.844 1.00 92.94 114 ASP A C 1
ATOM 872 O O . ASP A 1 114 ? 19.278 0.645 -8.954 1.00 92.94 114 ASP A O 1
ATOM 876 N N . THR A 1 115 ? 20.218 -0.528 -7.282 1.00 93.00 115 THR A N 1
ATOM 877 C CA . THR A 1 115 ? 20.056 -1.841 -7.922 1.00 93.00 115 THR A CA 1
ATOM 878 C C . THR A 1 115 ? 18.593 -2.272 -7.897 1.00 93.00 115 THR A C 1
ATOM 880 O O . THR A 1 115 ? 18.063 -2.716 -8.919 1.00 93.00 115 THR A O 1
ATOM 883 N N . ILE A 1 116 ? 17.926 -2.102 -6.750 1.00 94.06 116 ILE A N 1
ATOM 884 C CA . ILE A 1 116 ? 16.497 -2.387 -6.579 1.00 94.06 116 ILE A CA 1
ATOM 885 C C . ILE A 1 116 ? 15.684 -1.553 -7.573 1.00 94.06 116 ILE A C 1
ATOM 887 O O . ILE A 1 116 ? 14.921 -2.107 -8.362 1.00 94.06 116 ILE A O 1
ATOM 891 N N . TRP A 1 117 ? 15.905 -0.240 -7.593 1.00 94.69 117 TRP A N 1
ATOM 892 C CA . TRP A 1 117 ? 15.227 0.700 -8.475 1.00 94.69 117 TRP A CA 1
ATOM 893 C C . TRP A 1 117 ? 15.443 0.364 -9.945 1.00 94.69 117 TRP A C 1
ATOM 895 O O . TRP A 1 117 ? 14.472 0.253 -10.685 1.00 94.69 117 TRP A O 1
ATOM 905 N N . SER A 1 118 ? 16.690 0.136 -10.368 1.00 93.50 118 SER A N 1
ATOM 906 C CA . SER A 1 118 ? 16.989 -0.232 -11.756 1.00 93.50 118 SER A CA 1
ATOM 907 C C . SER A 1 118 ? 16.250 -1.507 -12.177 1.00 93.50 118 SER A C 1
ATOM 909 O O . SER A 1 118 ? 15.677 -1.568 -13.268 1.00 93.50 118 SER A O 1
ATOM 911 N N . THR A 1 119 ? 16.192 -2.505 -11.290 1.00 94.00 119 THR A N 1
ATOM 912 C CA . THR A 1 119 ? 15.500 -3.775 -11.548 1.00 94.00 119 THR A CA 1
ATOM 913 C C . THR A 1 119 ? 13.985 -3.582 -11.642 1.00 94.00 119 THR A C 1
ATOM 915 O O . THR A 1 119 ? 13.367 -4.088 -12.577 1.00 94.00 119 THR A O 1
ATOM 918 N N . VAL A 1 120 ? 13.385 -2.830 -10.715 1.00 94.25 120 VAL A N 1
ATOM 919 C CA . VAL A 1 120 ? 11.940 -2.540 -10.703 1.00 94.25 120 VAL A CA 1
ATOM 920 C C . VAL A 1 120 ? 11.542 -1.697 -11.913 1.00 94.25 120 VAL A C 1
ATOM 922 O O . VAL A 1 120 ? 10.631 -2.078 -12.641 1.00 94.25 120 VAL A O 1
ATOM 925 N N . ALA A 1 121 ? 12.257 -0.603 -12.181 1.00 93.38 121 ALA A N 1
ATOM 926 C CA . ALA A 1 121 ? 12.008 0.277 -13.319 1.00 93.38 121 ALA A CA 1
ATOM 927 C C . ALA A 1 121 ? 12.104 -0.474 -14.655 1.00 93.38 121 ALA A C 1
ATOM 929 O O . ALA A 1 121 ? 11.231 -0.343 -15.508 1.00 93.38 121 ALA A O 1
ATOM 930 N N . THR A 1 122 ? 13.132 -1.311 -14.826 1.00 93.75 122 THR A N 1
ATOM 931 C CA . THR A 1 122 ? 13.282 -2.137 -16.035 1.00 93.75 122 THR A CA 1
ATOM 932 C C . THR A 1 122 ? 12.159 -3.169 -16.147 1.00 93.75 122 THR A C 1
ATOM 934 O O . THR A 1 122 ? 11.601 -3.365 -17.226 1.00 93.75 122 THR A O 1
ATOM 937 N N . SER A 1 123 ? 11.793 -3.803 -15.029 1.00 94.62 123 SER A N 1
ATOM 938 C CA . SER A 1 123 ? 10.703 -4.780 -14.978 1.00 94.62 123 SER A CA 1
ATOM 939 C C . SER A 1 123 ? 9.355 -4.171 -15.354 1.00 94.62 123 SER A C 1
ATOM 941 O O . SER A 1 123 ? 8.580 -4.808 -16.060 1.00 94.62 123 SER A O 1
ATOM 943 N N . LEU A 1 124 ? 9.095 -2.932 -14.934 1.00 93.81 124 LEU A N 1
ATOM 944 C CA . LEU A 1 124 ? 7.856 -2.216 -15.230 1.00 93.81 124 LEU A CA 1
ATOM 945 C C . LEU A 1 124 ? 7.741 -1.806 -16.707 1.00 93.81 124 LEU A C 1
ATOM 947 O O . LEU A 1 124 ? 6.641 -1.747 -17.248 1.00 93.81 124 LEU A O 1
ATOM 951 N N . VAL A 1 125 ? 8.864 -1.538 -17.378 1.00 92.38 125 VAL A N 1
ATOM 952 C CA . VAL A 1 125 ? 8.870 -1.136 -18.795 1.00 92.38 125 VAL A CA 1
ATOM 953 C C . VAL A 1 125 ? 8.796 -2.341 -19.731 1.00 92.38 125 VAL A C 1
ATOM 955 O O . VAL A 1 125 ? 8.030 -2.316 -20.696 1.00 92.38 125 VAL A O 1
ATOM 958 N N . SER A 1 126 ? 9.598 -3.378 -19.478 1.00 92.62 126 SER A N 1
ATOM 959 C CA . SER A 1 126 ? 9.756 -4.504 -20.409 1.00 92.62 126 SER A CA 1
ATOM 960 C C . SER A 1 126 ? 10.043 -5.848 -19.733 1.00 92.62 126 SER A C 1
ATOM 962 O O . SER A 1 126 ? 10.664 -6.721 -20.341 1.00 92.62 126 SER A O 1
ATOM 964 N N . GLY A 1 127 ? 9.686 -6.012 -18.462 1.00 92.69 127 GLY A N 1
ATOM 965 C CA . GLY A 1 127 ? 9.895 -7.256 -17.726 1.00 92.69 127 GLY A CA 1
ATOM 966 C C . GLY A 1 127 ? 8.620 -7.772 -17.056 1.00 92.69 127 GLY A C 1
ATOM 967 O O . GLY A 1 127 ? 7.517 -7.463 -17.485 1.00 92.69 127 GLY A O 1
ATOM 968 N N . PRO A 1 128 ? 8.748 -8.602 -16.010 1.00 94.38 128 PRO A N 1
ATOM 969 C CA . PRO A 1 128 ? 7.600 -9.251 -15.383 1.00 94.38 128 PRO A CA 1
ATOM 970 C C . PRO A 1 128 ? 6.513 -8.297 -14.869 1.00 94.38 128 PRO A C 1
ATOM 972 O O . PRO A 1 128 ? 5.341 -8.642 -14.949 1.00 94.38 128 PRO A O 1
ATOM 975 N N . LEU A 1 129 ? 6.874 -7.110 -14.360 1.00 93.31 129 LEU A N 1
ATOM 976 C CA . LEU A 1 129 ? 5.889 -6.130 -13.884 1.00 93.31 129 LEU A CA 1
ATOM 977 C C . LEU A 1 129 ? 5.108 -5.476 -15.030 1.00 93.31 129 LEU A C 1
ATOM 979 O O . LEU A 1 129 ? 3.949 -5.132 -14.827 1.00 93.31 129 LEU A O 1
ATOM 983 N N . SER A 1 130 ? 5.687 -5.354 -16.229 1.00 93.19 130 SER A N 1
ATOM 984 C CA . SER A 1 130 ? 5.000 -4.767 -17.389 1.00 93.19 130 SER A CA 1
ATOM 985 C C . SER A 1 130 ? 3.839 -5.622 -17.906 1.00 93.19 130 SER A C 1
ATOM 987 O O . SER A 1 130 ? 3.068 -5.157 -18.737 1.00 93.19 130 SER A O 1
ATOM 989 N N . ALA A 1 131 ? 3.748 -6.881 -17.467 1.00 92.44 131 ALA A N 1
ATOM 990 C CA . ALA A 1 131 ? 2.650 -7.796 -17.776 1.00 92.44 131 ALA A CA 1
ATOM 991 C C . ALA A 1 131 ? 1.557 -7.813 -16.689 1.00 92.44 131 ALA A C 1
ATOM 993 O O . ALA A 1 131 ? 0.641 -8.623 -16.767 1.00 92.44 131 ALA A O 1
ATOM 994 N N . THR A 1 132 ? 1.677 -6.963 -15.666 1.00 92.69 132 THR A N 1
ATOM 995 C CA . THR A 1 132 ? 0.723 -6.856 -14.551 1.00 92.69 132 THR A CA 1
ATOM 996 C C . THR A 1 132 ? -0.035 -5.532 -14.606 1.00 92.69 132 THR A C 1
ATOM 998 O O . THR A 1 132 ? 0.260 -4.677 -15.437 1.00 92.69 132 THR A O 1
ATOM 1001 N N . SER A 1 133 ? -0.962 -5.314 -13.670 1.00 91.31 133 SER A N 1
ATOM 1002 C CA . SER A 1 133 ? -1.682 -4.042 -13.535 1.00 91.31 133 SER A CA 1
ATOM 1003 C C . SER A 1 133 ? -0.847 -2.886 -12.963 1.00 91.31 133 SER A C 1
ATOM 1005 O O . SER A 1 133 ? -1.357 -1.774 -12.848 1.00 91.31 133 SER A O 1
ATOM 1007 N N . ALA A 1 134 ? 0.416 -3.100 -12.578 1.00 91.69 134 ALA A N 1
ATOM 1008 C CA . ALA A 1 134 ? 1.272 -2.025 -12.080 1.00 91.69 134 ALA A CA 1
ATOM 1009 C C . ALA A 1 134 ? 1.505 -0.960 -13.168 1.00 91.69 134 ALA A C 1
ATOM 1011 O O . ALA A 1 134 ? 1.985 -1.269 -14.257 1.00 91.69 134 ALA A O 1
ATOM 1012 N N . SER A 1 135 ? 1.201 0.304 -12.866 1.00 89.81 135 SER A N 1
ATOM 1013 C CA . SER A 1 135 ? 1.217 1.385 -13.865 1.00 89.81 135 SER A CA 1
ATOM 1014 C C . SER A 1 135 ? 2.384 2.359 -13.699 1.00 89.81 135 SER A C 1
ATOM 1016 O O . SER A 1 135 ? 2.935 2.852 -14.685 1.00 89.81 135 SER A O 1
ATOM 1018 N N . LEU A 1 136 ? 2.790 2.620 -12.457 1.00 92.25 136 LEU A N 1
ATOM 1019 C CA . LEU A 1 136 ? 3.821 3.595 -12.111 1.00 92.25 136 LEU A CA 1
ATOM 1020 C C . LEU A 1 136 ? 4.674 3.059 -10.965 1.00 92.25 136 LEU A C 1
ATOM 1022 O O . LEU A 1 136 ? 4.145 2.521 -9.997 1.00 92.25 136 LEU A O 1
ATOM 1026 N N . ALA A 1 137 ? 5.984 3.251 -11.045 1.00 93.62 137 ALA A N 1
ATOM 1027 C CA . ALA A 1 137 ? 6.883 3.104 -9.911 1.00 93.62 137 ALA A CA 1
ATOM 1028 C C . ALA A 1 137 ? 7.551 4.444 -9.634 1.00 93.62 137 ALA A C 1
ATOM 1030 O O . ALA A 1 137 ? 7.980 5.131 -10.561 1.00 93.62 137 ALA A O 1
ATOM 1031 N N . THR A 1 138 ? 7.681 4.789 -8.360 1.00 92.25 138 THR A N 1
ATOM 1032 C CA . THR A 1 138 ? 8.320 6.026 -7.922 1.00 92.25 138 THR A CA 1
ATOM 1033 C C . THR A 1 138 ? 9.187 5.757 -6.704 1.00 92.25 138 THR A C 1
ATOM 1035 O O . THR A 1 138 ? 8.851 4.935 -5.855 1.00 92.25 138 THR A O 1
ATOM 1038 N N . VAL A 1 139 ? 10.309 6.457 -6.600 1.00 93.31 139 VAL A N 1
ATOM 1039 C CA . VAL A 1 139 ? 11.247 6.327 -5.485 1.00 93.31 139 VAL A CA 1
ATOM 1040 C C . VAL A 1 139 ? 11.726 7.694 -5.016 1.00 93.31 139 VAL A C 1
ATOM 1042 O O . VAL A 1 139 ? 11.951 8.597 -5.827 1.00 93.31 139 VAL A O 1
ATOM 1045 N N . ALA A 1 140 ? 11.860 7.847 -3.700 1.00 90.44 140 ALA A N 1
ATOM 1046 C CA . ALA A 1 140 ? 12.422 9.039 -3.082 1.00 90.44 140 ALA A CA 1
ATOM 1047 C C . ALA A 1 140 ? 13.946 9.094 -3.262 1.00 90.44 140 ALA A C 1
ATOM 1049 O O . ALA A 1 140 ? 14.644 8.091 -3.083 1.00 90.44 140 ALA A O 1
ATOM 1050 N N . THR A 1 141 ? 14.465 10.282 -3.564 1.00 88.44 141 THR A N 1
ATOM 1051 C CA . THR A 1 141 ? 15.908 10.560 -3.504 1.00 88.44 141 THR A CA 1
ATOM 1052 C C . THR A 1 141 ? 16.394 10.682 -2.059 1.00 88.44 141 THR A C 1
ATOM 1054 O O . THR A 1 141 ? 15.607 10.951 -1.146 1.00 88.44 141 THR A O 1
ATOM 1057 N N . CYS A 1 142 ? 17.695 10.476 -1.839 1.00 86.06 142 CYS A N 1
ATOM 1058 C CA . CYS A 1 142 ? 18.282 10.500 -0.502 1.00 86.06 142 CYS A CA 1
ATOM 1059 C C . CYS A 1 142 ? 18.165 11.903 0.137 1.00 86.06 142 CYS A C 1
ATOM 1061 O O . CYS A 1 142 ? 18.506 12.896 -0.513 1.00 86.06 142 CYS A O 1
ATOM 1063 N N . PRO A 1 143 ? 17.707 12.049 1.395 1.00 84.12 143 PRO A N 1
ATOM 1064 C CA . PRO A 1 143 ? 17.653 13.341 2.073 1.00 84.12 143 PRO A CA 1
ATOM 1065 C C . PRO A 1 143 ? 19.054 13.941 2.267 1.00 84.12 143 PRO A C 1
ATOM 1067 O O . PRO A 1 143 ? 20.066 13.247 2.285 1.00 84.12 143 PRO A O 1
ATOM 1070 N N . GLN A 1 144 ? 19.137 15.263 2.459 1.00 80.50 144 GLN A N 1
ATOM 1071 C CA . GLN A 1 144 ? 20.436 15.919 2.684 1.00 80.50 144 GLN A CA 1
ATOM 1072 C C . GLN A 1 144 ? 21.129 15.449 3.971 1.00 80.50 144 GLN A C 1
ATOM 1074 O O . GLN A 1 144 ? 22.364 15.353 4.010 1.00 80.50 144 GLN A O 1
ATOM 1079 N N . ILE A 1 145 ? 20.320 15.168 4.996 1.00 81.56 145 ILE A N 1
ATOM 1080 C CA . ILE A 1 145 ? 20.725 14.667 6.306 1.00 81.56 145 ILE A CA 1
ATOM 1081 C C . ILE A 1 145 ? 20.089 13.289 6.482 1.00 81.56 145 ILE A C 1
ATOM 1083 O O . ILE A 1 145 ? 18.867 13.174 6.564 1.00 81.56 145 ILE A O 1
ATOM 1087 N N . GLU A 1 146 ? 20.929 12.263 6.536 1.00 76.44 146 GLU A N 1
ATOM 1088 C CA . GLU A 1 146 ? 20.513 10.883 6.767 1.00 76.44 146 GLU A CA 1
ATOM 1089 C C . GLU A 1 146 ? 20.432 10.599 8.268 1.00 76.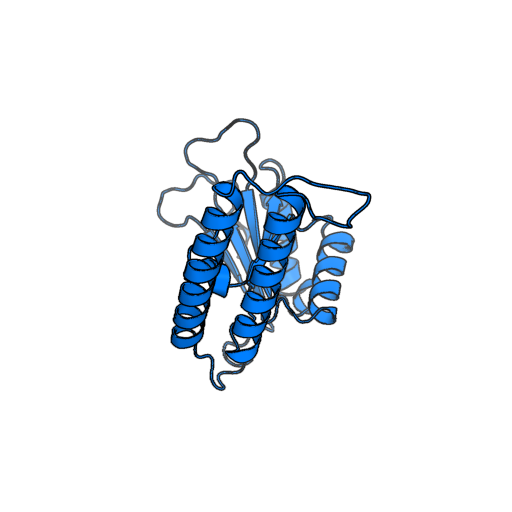44 146 GLU A C 1
ATOM 1091 O O . GLU A 1 146 ? 21.271 11.045 9.057 1.00 76.44 146 GLU A O 1
ATOM 1096 N N . THR A 1 147 ? 19.422 9.834 8.667 1.00 82.31 147 THR A N 1
ATOM 1097 C CA . THR A 1 147 ? 19.382 9.209 9.988 1.00 82.31 147 THR A CA 1
ATOM 1098 C C . THR A 1 147 ? 20.126 7.875 9.946 1.00 82.31 147 THR A C 1
ATOM 1100 O O . THR A 1 147 ? 20.179 7.247 8.885 1.00 82.31 147 THR A O 1
ATOM 1103 N N . PRO A 1 148 ? 20.664 7.390 11.080 1.00 78.75 148 PRO A N 1
ATOM 1104 C CA . PRO A 1 148 ? 21.065 5.991 11.186 1.00 78.75 148 PRO A CA 1
ATOM 1105 C C . PRO A 1 148 ? 19.903 5.093 10.736 1.00 78.75 148 PRO A C 1
ATOM 1107 O O . PRO A 1 148 ? 18.755 5.375 11.081 1.00 78.75 148 PRO A O 1
ATOM 1110 N N . ASP A 1 149 ? 20.202 4.072 9.932 1.00 83.31 149 ASP A N 1
ATOM 1111 C CA . ASP A 1 149 ? 19.227 3.123 9.372 1.00 83.31 149 ASP A CA 1
ATOM 1112 C C . ASP A 1 149 ? 18.197 3.732 8.397 1.00 83.31 149 ASP A C 1
ATOM 1114 O O . ASP A 1 149 ? 17.076 3.244 8.279 1.00 83.31 149 ASP A O 1
ATOM 1118 N N . TYR A 1 150 ? 18.561 4.801 7.677 1.00 87.50 150 TYR A N 1
ATOM 1119 C CA . TYR A 1 150 ? 17.701 5.368 6.636 1.00 87.50 150 TYR A CA 1
ATOM 1120 C C . TYR A 1 150 ? 17.366 4.343 5.533 1.00 87.50 150 TYR A C 1
ATOM 1122 O O . TYR A 1 150 ? 18.253 3.720 4.934 1.00 87.50 150 TYR A O 1
ATOM 1130 N N . GLU A 1 151 ? 16.073 4.233 5.229 1.00 90.88 151 GLU A N 1
ATOM 1131 C CA . GLU A 1 151 ? 15.523 3.455 4.121 1.00 90.88 151 GLU A CA 1
ATOM 1132 C C . GLU A 1 151 ? 14.824 4.386 3.126 1.00 90.88 151 GLU A C 1
ATOM 1134 O O . GLU A 1 151 ? 14.096 5.312 3.498 1.00 90.88 151 GLU A O 1
ATOM 1139 N N . HIS A 1 152 ? 15.006 4.112 1.839 1.00 91.50 152 HIS A N 1
ATOM 1140 C CA . HIS A 1 152 ? 14.295 4.809 0.782 1.00 91.50 152 HIS A CA 1
ATOM 1141 C C . HIS A 1 152 ? 12.858 4.313 0.697 1.00 91.50 152 HIS A C 1
ATOM 1143 O O . HIS A 1 152 ? 12.598 3.108 0.677 1.00 91.50 152 HIS A O 1
ATOM 1149 N N . LEU A 1 153 ? 11.930 5.258 0.560 1.00 91.38 153 LEU A N 1
ATOM 1150 C CA . LEU A 1 153 ? 10.556 4.948 0.209 1.00 91.38 153 LEU A CA 1
ATOM 1151 C C . LEU A 1 153 ? 10.449 4.757 -1.305 1.00 91.38 153 LEU A C 1
ATOM 1153 O O . LEU A 1 153 ? 10.678 5.686 -2.083 1.00 91.38 153 LEU A O 1
ATOM 1157 N N . LEU A 1 154 ? 10.064 3.552 -1.703 1.00 93.25 154 LEU A N 1
ATOM 1158 C CA . LEU A 1 154 ? 9.645 3.206 -3.051 1.00 93.25 154 LEU A CA 1
ATOM 1159 C C . LEU A 1 154 ? 8.150 2.903 -3.019 1.00 93.25 154 LEU A C 1
ATOM 1161 O O . LEU A 1 154 ? 7.665 2.243 -2.100 1.00 93.25 154 LEU A O 1
ATOM 1165 N N . PHE A 1 155 ? 7.414 3.367 -4.022 1.00 93.06 155 PHE A N 1
ATOM 1166 C CA . PHE A 1 155 ? 6.027 2.980 -4.190 1.00 93.06 155 PHE A CA 1
ATOM 1167 C C . PHE A 1 155 ? 5.691 2.557 -5.610 1.00 93.06 155 PHE A C 1
ATOM 1169 O O . PHE A 1 155 ? 6.288 3.023 -6.578 1.00 93.06 155 PHE A O 1
ATOM 1176 N N . ILE A 1 156 ? 4.720 1.653 -5.708 1.00 92.69 156 ILE A N 1
ATOM 1177 C CA . ILE A 1 156 ? 4.172 1.156 -6.968 1.00 92.69 156 ILE A CA 1
ATOM 1178 C C . ILE A 1 156 ? 2.682 1.472 -6.983 1.00 92.69 156 ILE A C 1
ATOM 1180 O O . ILE A 1 156 ? 1.969 1.121 -6.043 1.00 92.69 156 ILE A O 1
ATOM 1184 N N . CYS A 1 157 ? 2.215 2.152 -8.022 1.00 92.06 157 CYS A N 1
ATOM 1185 C CA . CYS A 1 157 ? 0.806 2.462 -8.202 1.00 92.06 157 CYS A CA 1
ATOM 1186 C C . CYS A 1 157 ? 0.093 1.311 -8.906 1.00 92.06 157 CYS A C 1
ATOM 1188 O O . CYS A 1 157 ? 0.580 0.782 -9.911 1.00 92.06 157 CYS A O 1
ATOM 1190 N N . LEU A 1 158 ? -1.081 0.970 -8.387 1.00 90.88 158 LEU A N 1
ATOM 1191 C CA . LEU A 1 158 ? -2.038 0.084 -9.032 1.00 90.88 158 LEU A CA 1
ATOM 1192 C C . LEU A 1 158 ? -3.304 0.890 -9.361 1.00 90.88 158 LEU A C 1
ATOM 1194 O O . LEU A 1 158 ? -3.725 1.707 -8.537 1.00 90.88 158 LEU A O 1
ATOM 1198 N N . PRO A 1 159 ? -3.940 0.635 -10.517 1.00 88.12 159 PRO A N 1
ATOM 1199 C CA . PRO A 1 159 ? -5.181 1.296 -10.913 1.00 88.12 159 PRO A CA 1
ATOM 1200 C C . PRO A 1 159 ? -6.363 0.894 -10.026 1.00 88.12 159 PRO A C 1
ATOM 1202 O O . PRO A 1 159 ? -7.290 1.669 -9.855 1.00 88.12 159 PRO A O 1
ATOM 1205 N N . ASN A 1 160 ? -6.338 -0.304 -9.433 1.00 88.88 160 ASN A N 1
ATOM 1206 C CA . ASN A 1 160 ? -7.350 -0.746 -8.481 1.00 88.88 160 ASN A CA 1
ATOM 1207 C C . ASN A 1 160 ? -6.706 -1.599 -7.382 1.00 88.88 160 ASN A C 1
ATOM 1209 O O . ASN A 1 160 ? -6.326 -2.746 -7.617 1.00 88.88 160 ASN A O 1
ATOM 1213 N N . VAL A 1 161 ? -6.592 -1.057 -6.167 1.00 89.44 161 VAL A N 1
ATOM 1214 C CA . VAL A 1 161 ? -6.014 -1.788 -5.023 1.00 89.44 161 VAL A CA 1
ATOM 1215 C C . VAL A 1 161 ? -6.980 -2.787 -4.381 1.00 89.44 161 VAL A C 1
ATOM 1217 O O . VAL A 1 161 ? -6.571 -3.571 -3.523 1.00 89.44 161 VAL A O 1
ATOM 1220 N N . TYR A 1 162 ? -8.256 -2.769 -4.770 1.00 89.19 162 TYR A N 1
ATOM 1221 C CA . TYR A 1 162 ? -9.284 -3.682 -4.269 1.00 89.19 162 TYR A CA 1
ATOM 1222 C C . TYR A 1 162 ? -9.520 -4.889 -5.180 1.00 89.19 162 TYR A C 1
ATOM 1224 O O . TYR A 1 162 ? -10.169 -5.844 -4.738 1.00 89.19 162 TYR A O 1
ATOM 1232 N N . ASP A 1 163 ? -8.966 -4.885 -6.396 1.00 91.31 163 ASP A N 1
ATOM 1233 C CA . ASP A 1 163 ? -8.871 -6.075 -7.238 1.00 91.31 163 ASP A CA 1
ATOM 1234 C C . ASP A 1 163 ? -7.844 -7.038 -6.631 1.00 91.31 163 ASP A C 1
ATOM 1236 O O . ASP A 1 163 ? -6.629 -6.853 -6.724 1.00 91.31 163 ASP A O 1
ATOM 1240 N N . LYS A 1 164 ? -8.353 -8.076 -5.964 1.00 90.94 164 LYS A N 1
ATOM 1241 C CA . LYS A 1 164 ? -7.523 -9.045 -5.246 1.00 90.94 164 LYS A CA 1
ATOM 1242 C C . LYS A 1 164 ? -6.648 -9.869 -6.176 1.00 90.94 164 LYS A C 1
ATOM 1244 O O . LYS A 1 164 ? -5.544 -10.226 -5.764 1.00 90.94 164 LYS A O 1
ATOM 1249 N N . ASP A 1 165 ? -7.124 -10.197 -7.369 1.00 93.25 165 ASP A N 1
ATOM 1250 C CA . ASP A 1 165 ? -6.397 -11.077 -8.279 1.00 93.25 165 ASP A CA 1
ATOM 1251 C C . ASP A 1 165 ? -5.247 -10.304 -8.922 1.00 93.25 165 ASP A C 1
ATOM 1253 O O . ASP A 1 165 ? -4.096 -10.748 -8.839 1.00 93.25 165 ASP A O 1
ATOM 1257 N N . ALA A 1 166 ? -5.524 -9.091 -9.412 1.00 90.69 166 ALA A N 1
ATOM 1258 C CA . ALA A 1 166 ? -4.505 -8.196 -9.952 1.00 90.69 166 ALA A CA 1
ATOM 1259 C C . ALA A 1 166 ? -3.471 -7.796 -8.882 1.00 90.69 166 ALA A C 1
ATOM 1261 O O . ALA A 1 166 ? -2.262 -7.884 -9.107 1.00 90.69 166 ALA A O 1
ATOM 1262 N N . ALA A 1 167 ? -3.922 -7.447 -7.672 1.00 90.94 167 ALA A N 1
ATOM 1263 C CA . ALA A 1 167 ? -3.037 -7.190 -6.536 1.00 90.94 167 ALA A CA 1
ATOM 1264 C C . ALA A 1 167 ? -2.142 -8.402 -6.224 1.00 90.94 167 ALA A C 1
ATOM 1266 O O . ALA A 1 167 ? -0.923 -8.279 -6.079 1.00 90.94 167 ALA A O 1
ATOM 1267 N N . THR A 1 168 ? -2.725 -9.599 -6.137 1.00 92.62 168 THR A N 1
ATOM 1268 C CA . THR A 1 168 ? -1.974 -10.821 -5.816 1.00 92.62 168 THR A CA 1
ATOM 1269 C C . THR A 1 168 ? -0.935 -11.143 -6.887 1.00 92.62 168 THR A C 1
ATOM 1271 O O . THR A 1 168 ? 0.154 -11.623 -6.561 1.00 92.62 168 THR A O 1
ATOM 1274 N N . GLU A 1 169 ? -1.241 -10.884 -8.156 1.00 94.19 169 GLU A N 1
ATOM 1275 C CA . GLU A 1 169 ? -0.296 -11.043 -9.255 1.00 94.19 169 GLU A CA 1
ATOM 1276 C C . GLU A 1 169 ? 0.902 -10.094 -9.122 1.00 94.19 169 GLU A C 1
ATOM 1278 O O . GLU A 1 169 ? 2.044 -10.567 -9.108 1.00 94.19 169 GLU A O 1
ATOM 1283 N N . VAL A 1 170 ? 0.660 -8.794 -8.915 1.00 92.81 170 VAL A N 1
ATOM 1284 C CA . VAL A 1 170 ? 1.724 -7.800 -8.688 1.00 92.81 170 VAL A CA 1
ATOM 1285 C C . VAL A 1 170 ? 2.585 -8.197 -7.485 1.00 92.81 170 VAL A C 1
ATOM 1287 O O . VAL A 1 170 ? 3.814 -8.246 -7.579 1.00 92.81 170 VAL A O 1
ATOM 1290 N N . MET A 1 171 ? 1.959 -8.576 -6.365 1.00 93.19 171 MET A N 1
ATOM 1291 C CA . MET A 1 171 ? 2.660 -9.035 -5.160 1.00 93.19 171 MET A CA 1
ATOM 1292 C C . MET A 1 171 ? 3.535 -10.261 -5.433 1.00 93.19 171 MET A C 1
ATOM 1294 O O . MET A 1 171 ? 4.669 -10.344 -4.957 1.00 93.19 171 MET A O 1
ATOM 1298 N N . ARG A 1 172 ? 3.030 -11.224 -6.212 1.00 94.38 172 ARG A N 1
ATOM 1299 C CA . ARG A 1 172 ? 3.772 -12.435 -6.573 1.00 94.38 172 ARG A CA 1
ATOM 1300 C C . ARG A 1 172 ? 5.008 -12.101 -7.400 1.00 94.38 172 ARG A C 1
ATOM 1302 O O . ARG A 1 172 ? 6.059 -12.684 -7.135 1.00 94.38 172 ARG A O 1
ATOM 1309 N N . VAL A 1 173 ? 4.892 -11.191 -8.365 1.00 95.06 173 VAL A N 1
ATOM 1310 C CA . VAL A 1 173 ? 6.023 -10.741 -9.186 1.00 95.06 173 VAL A CA 1
ATOM 1311 C C . VAL A 1 173 ? 7.058 -10.011 -8.327 1.00 95.06 173 VAL A C 1
ATOM 1313 O O . VAL A 1 173 ? 8.242 -10.338 -8.393 1.00 95.06 173 VAL A O 1
ATOM 1316 N N . LEU A 1 174 ? 6.633 -9.094 -7.452 1.00 93.62 174 LEU A N 1
ATOM 1317 C CA . LEU A 1 174 ? 7.535 -8.387 -6.533 1.00 93.62 174 LEU A CA 1
ATOM 1318 C C . LEU A 1 174 ? 8.318 -9.343 -5.630 1.00 93.62 174 LEU A C 1
ATOM 1320 O O . LEU A 1 174 ? 9.541 -9.239 -5.528 1.00 93.62 174 LEU A O 1
ATOM 1324 N N . LEU A 1 175 ? 7.644 -10.332 -5.047 1.00 93.50 175 LEU A N 1
ATOM 1325 C CA . LEU A 1 175 ? 8.296 -11.303 -4.175 1.00 93.50 175 LEU A CA 1
ATOM 1326 C C . LEU A 1 175 ? 9.229 -12.245 -4.945 1.00 93.50 175 LEU A C 1
ATOM 1328 O O . LEU A 1 175 ? 10.374 -12.435 -4.543 1.00 93.50 175 LEU A O 1
ATOM 1332 N N . ARG A 1 176 ? 8.762 -12.852 -6.043 1.00 94.06 176 ARG A N 1
ATOM 1333 C CA . ARG A 1 176 ? 9.507 -13.920 -6.736 1.00 94.06 176 ARG A CA 1
ATOM 1334 C C . ARG A 1 176 ? 10.614 -13.402 -7.642 1.00 94.06 176 ARG A C 1
ATOM 1336 O O . ARG A 1 176 ? 11.650 -14.052 -7.745 1.00 94.06 176 ARG A O 1
ATOM 1343 N N . ASN A 1 177 ? 10.392 -12.276 -8.312 1.00 93.50 177 ASN A N 1
ATOM 1344 C CA . ASN A 1 177 ? 11.313 -11.755 -9.319 1.00 93.50 177 ASN A CA 1
ATOM 1345 C C . ASN A 1 177 ? 12.210 -10.645 -8.764 1.00 93.50 177 ASN A C 1
ATOM 1347 O O . ASN A 1 177 ? 13.295 -10.431 -9.298 1.00 93.50 177 ASN A O 1
ATOM 1351 N N . HIS A 1 178 ? 11.773 -9.955 -7.705 1.00 91.62 178 HIS A N 1
ATOM 1352 C CA . HIS A 1 178 ? 12.490 -8.804 -7.150 1.00 91.62 178 HIS A CA 1
ATOM 1353 C C . HIS A 1 178 ? 12.917 -8.984 -5.688 1.00 91.62 178 HIS A C 1
ATOM 1355 O O . HIS A 1 178 ? 13.741 -8.210 -5.209 1.00 91.62 178 HIS A O 1
ATOM 1361 N N . GLY A 1 179 ? 12.408 -10.003 -4.982 1.00 91.12 179 GLY A N 1
ATOM 1362 C CA . GLY A 1 179 ? 12.705 -10.215 -3.562 1.00 91.12 179 GLY A CA 1
ATOM 1363 C C . GLY A 1 179 ? 12.172 -9.101 -2.656 1.00 91.12 179 GLY A C 1
ATOM 1364 O O . GLY A 1 179 ? 12.683 -8.920 -1.554 1.00 91.12 179 GLY A O 1
ATOM 1365 N N . LEU A 1 180 ? 11.177 -8.338 -3.122 1.00 90.50 180 LEU A N 1
ATOM 1366 C CA . LEU A 1 180 ? 10.613 -7.193 -2.409 1.00 90.50 180 LEU A CA 1
ATOM 1367 C C . LEU A 1 180 ? 9.297 -7.575 -1.741 1.00 90.50 180 LEU A C 1
ATOM 1369 O O . LEU A 1 180 ? 8.430 -8.188 -2.366 1.00 90.50 180 LEU A O 1
ATOM 1373 N N . TYR A 1 181 ? 9.136 -7.169 -0.484 1.00 88.88 181 TYR A N 1
ATOM 1374 C CA . TYR A 1 181 ? 7.883 -7.291 0.252 1.00 88.88 181 TYR A CA 1
ATOM 1375 C C . TYR A 1 181 ? 7.212 -5.924 0.389 1.00 88.88 181 TYR A C 1
ATOM 1377 O O . TYR A 1 181 ? 7.873 -4.892 0.485 1.00 88.88 181 TYR A O 1
ATOM 1385 N N . ILE A 1 182 ? 5.882 -5.928 0.398 1.00 87.25 182 ILE A N 1
ATOM 1386 C CA . ILE A 1 182 ? 5.077 -4.721 0.589 1.00 87.25 182 ILE A CA 1
ATOM 1387 C C . ILE A 1 182 ? 4.867 -4.510 2.084 1.00 87.25 182 ILE A C 1
ATOM 1389 O O . ILE A 1 182 ? 4.576 -5.455 2.818 1.00 87.25 182 ILE A O 1
ATOM 1393 N N . VAL A 1 183 ? 5.007 -3.265 2.522 1.00 86.19 183 VAL A N 1
ATOM 1394 C CA . VAL A 1 183 ? 4.864 -2.862 3.928 1.00 86.19 183 VAL A CA 1
ATOM 1395 C C . VAL A 1 183 ? 3.460 -2.330 4.197 1.00 86.19 183 VAL A C 1
ATOM 1397 O O . VAL A 1 183 ? 2.911 -2.523 5.279 1.00 86.19 183 VAL A O 1
ATOM 1400 N N . GLY A 1 184 ? 2.854 -1.690 3.200 1.00 83.94 184 GLY A N 1
ATOM 1401 C CA . GLY A 1 184 ? 1.508 -1.155 3.305 1.00 83.94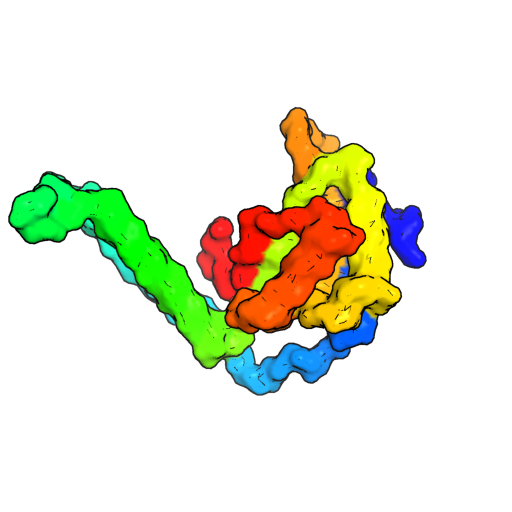 184 GLY A CA 1
ATOM 1402 C C . GLY A 1 184 ? 0.916 -0.832 1.944 1.00 83.94 184 GLY A C 1
ATOM 1403 O O . GLY A 1 184 ? 1.630 -0.664 0.957 1.00 83.94 184 GLY A O 1
ATOM 1404 N N . ILE A 1 185 ? -0.407 -0.744 1.914 1.00 85.06 185 ILE A N 1
ATOM 1405 C CA . ILE A 1 185 ? -1.182 -0.312 0.756 1.00 85.06 185 ILE A CA 1
ATOM 1406 C C . ILE A 1 185 ? -1.960 0.917 1.200 1.00 85.06 185 ILE A C 1
ATOM 1408 O O . ILE A 1 185 ? -2.652 0.868 2.217 1.00 85.06 185 ILE A O 1
ATOM 1412 N N . LYS A 1 186 ? -1.851 2.003 0.441 1.00 83.81 186 LYS A N 1
ATOM 1413 C CA . LYS A 1 186 ? -2.579 3.243 0.696 1.00 83.81 186 LYS A CA 1
ATOM 1414 C C . LYS A 1 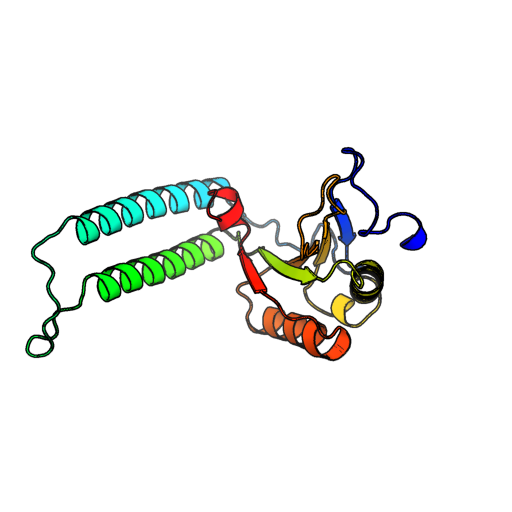186 ? -3.414 3.591 -0.528 1.00 83.81 186 LYS A C 1
ATOM 1416 O O . LYS A 1 186 ? -2.852 3.885 -1.580 1.00 83.81 186 LYS A O 1
ATOM 1421 N N . SER A 1 187 ? -4.739 3.519 -0.400 1.00 86.62 187 SER A N 1
ATOM 1422 C CA . SER A 1 187 ? -5.639 4.041 -1.439 1.00 86.62 187 SER A CA 1
ATOM 1423 C C . SER A 1 187 ? -5.480 5.561 -1.525 1.00 86.62 187 SER A C 1
ATOM 1425 O O . SER A 1 187 ? -5.183 6.225 -0.524 1.00 86.62 187 SER A O 1
ATOM 1427 N N . ASP A 1 188 ? -5.636 6.112 -2.725 1.00 84.38 188 ASP A N 1
ATOM 1428 C CA . ASP A 1 188 ? -5.481 7.548 -2.943 1.00 84.38 188 ASP A CA 1
ATOM 1429 C C . ASP A 1 188 ? -6.511 8.355 -2.138 1.00 84.38 188 ASP A C 1
ATOM 1431 O O . ASP A 1 188 ? -6.149 9.397 -1.596 1.00 84.38 188 ASP A O 1
ATOM 1435 N N . LEU A 1 189 ? -7.710 7.808 -1.883 1.00 85.56 189 LEU A N 1
ATOM 1436 C CA . LEU A 1 189 ? -8.711 8.434 -1.011 1.00 85.56 189 LEU A CA 1
ATOM 1437 C C . LEU A 1 189 ? -8.167 8.702 0.404 1.00 85.56 189 LEU A C 1
ATOM 1439 O O . LEU A 1 189 ? -8.380 9.781 0.951 1.00 85.56 189 LEU A O 1
ATOM 1443 N N . TYR A 1 190 ? -7.403 7.765 0.983 1.00 83.50 190 TYR A N 1
ATOM 1444 C CA . TYR A 1 190 ? -6.762 7.971 2.293 1.00 83.50 190 TYR A CA 1
ATOM 1445 C C . TYR A 1 190 ? -5.738 9.108 2.260 1.00 83.50 190 TYR A C 1
ATOM 1447 O O . TYR A 1 190 ? -5.572 9.829 3.243 1.00 83.50 190 TYR A O 1
ATOM 1455 N N . THR A 1 191 ? -5.056 9.276 1.126 1.00 82.12 191 THR A N 1
ATOM 1456 C CA . THR A 1 191 ? -4.119 10.384 0.920 1.00 82.12 191 THR A CA 1
ATOM 1457 C C . THR A 1 191 ? -4.870 11.712 0.825 1.00 82.12 191 THR A C 1
ATOM 1459 O O . THR A 1 191 ? -4.470 12.670 1.484 1.00 82.12 191 THR A O 1
ATOM 1462 N N . SER A 1 192 ? -5.979 11.757 0.081 1.00 82.31 192 SER A N 1
ATOM 1463 C CA . SER A 1 192 ? -6.780 12.970 -0.124 1.00 82.31 192 SER A CA 1
ATOM 1464 C C . SER A 1 192 ? -7.476 13.457 1.155 1.00 82.31 192 SER A C 1
ATOM 1466 O O . SER A 1 192 ? -7.581 14.663 1.372 1.00 82.31 192 SER A O 1
ATOM 1468 N N . ILE A 1 193 ? -7.880 12.554 2.056 1.00 84.00 193 ILE A N 1
ATOM 1469 C CA . ILE A 1 193 ? -8.493 12.919 3.350 1.00 84.00 193 ILE A CA 1
ATOM 1470 C C . ILE A 1 193 ? -7.475 13.197 4.472 1.00 84.00 193 ILE A C 1
ATOM 1472 O O . ILE A 1 193 ? -7.870 13.51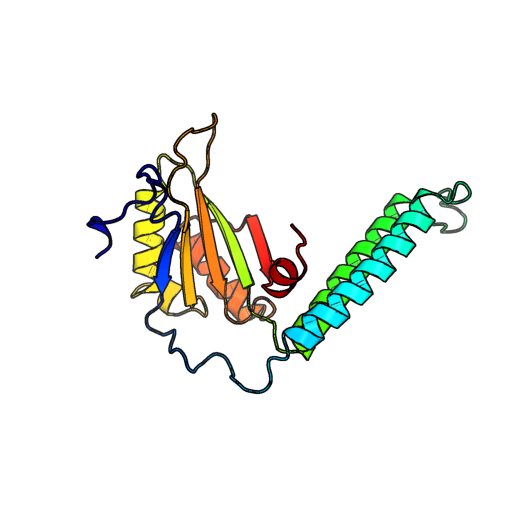7 5.594 1.00 84.00 193 ILE A O 1
ATOM 1476 N N . GLY A 1 194 ? -6.171 13.105 4.187 1.00 70.31 194 GLY A N 1
ATOM 1477 C CA . GLY A 1 194 ? -5.104 13.453 5.131 1.00 70.31 194 GLY A CA 1
ATOM 1478 C C . GLY A 1 194 ? -4.850 12.426 6.241 1.00 70.31 194 GLY A C 1
ATOM 1479 O O . GLY A 1 194 ? -4.236 12.771 7.252 1.00 70.31 194 GLY A O 1
ATOM 1480 N N . GLU A 1 195 ? -5.292 11.178 6.071 1.00 62.47 195 GLU A N 1
ATOM 1481 C CA . GLU A 1 195 ? -4.957 10.091 6.997 1.00 62.47 195 GLU A CA 1
ATOM 1482 C C . GLU A 1 195 ? -3.555 9.528 6.667 1.00 62.47 195 GLU A C 1
ATOM 1484 O O . GLU A 1 195 ? -3.217 9.381 5.486 1.00 62.47 195 GLU A O 1
ATOM 1489 N N . PRO A 1 196 ? -2.699 9.248 7.672 1.00 45.12 196 PRO A N 1
ATOM 1490 C CA . PRO A 1 196 ? -1.381 8.641 7.477 1.00 45.12 196 PRO A CA 1
ATOM 1491 C C . PRO A 1 196 ? -1.454 7.209 6.935 1.00 45.12 196 PRO A C 1
ATOM 1493 O O . PRO A 1 196 ? -2.304 6.419 7.394 1.00 45.12 196 PRO A O 1
#

Organism: NCBI:txid1095465

Secondary structure (DSSP, 8-state):
-GGG--TTSB--SS-SEEEEE-TT--TT-S--S---HHHHHHHHHHHHHHHHHHHHHHHH-TT---BTTTTBPPHHHHHHHHHHHHHHHHHHHHHHTT---EEEEEEEETTTHHHHHHHHHHHHHHSGGGGSS--EEEEEPBPSSPPTT-EEEEEEEES-TT-HHHHHHHHHHHHHHH-----EEEEHHHHHTT--

pLDDT: mean 84.24, std 12.65, range [37.06, 95.06]

Radius of gyration: 20.43 Å; chains: 1; bounding box: 45×34×54 Å

Foldseek 3Di:
DLPPDFLQDEDPVPDQKDKAFAPPPDPPPLPPPFQPLVVLLVVLLVLVVVLVVVLVCLVPDPPQDDDPVVRRDHSVVSNVVSVVVSVVVNVVSCVVNLLFKWKFKFWAFSVCRRVLVVQVNCCRHPNQVSPAQFTMKMKGHDYPDDDVRDTIIIITMGSGPPPPVRVVSNQCCCCPVRVTHTPDMDRVSCVSNPHD

InterPro domains:
  IPR015034 Basophilic leukemia-expressed protein Bles03-like [PF08939] (11-184)
  IPR015034 Basophilic leukemia-expressed protein Bles03-like [PTHR31977] (12-174)
  IPR023398 Translation Initiation factor eIF- 4e-like [G3DSA:3.30.760.10] (1-195)
  IPR023398 Translation Initiation factor eIF- 4e-like [SSF55418] (41-194)